Protein AF-A9E9U0-F1 (afdb_monomer_lite)

Secondary structure (DSSP, 8-state):
-HHHHHHHHHHHHHHHHHS-SS-HHHHHHHHHHHHHHHHHHHHHHHHHHHHHTTSS-HHHHHHHHHHHHHHHHHHHHHHHHHHHHHHHHT-BTTBSSHHHHHHHHHHHHHHHHHHHHHHHHHHHS--SSHHHHHHHHHHHHHHHHHHHHHHHHHHHHHHHHTTS----HHHHHHHHHHHHHHHHHHHHHHHHHHHHHHHHHHHHHHHHHHHHHHH--TTS---HHHHHHHHHHHHHHHHHHHHHHT-

Sequence (247 aa):
MIVVVVSISITATIIHNSIQKDSIELKNHKKTFPILLDDRDTKLENSVIDLKNNKINILEYISIRKSILNEYSNKHKNYVSRKREIMENQSYLGYSSYKNFLLGIGIRFFTLIVSLFYFSSKIKQYYESKNQKIFYLIISSSFVLTSGYWFTWSLIYKVNSIGEYDFEQWHQNVLLIVSPILILASSYFLFKHYQTIEERLKKVISTLFDQILYVIPENGFVKDEKENDYTKLNTKVIIEVGKEINK

Organism: NCBI:txid391587

Structure (mmCIF, N/CA/C/O backbone):
data_AF-A9E9U0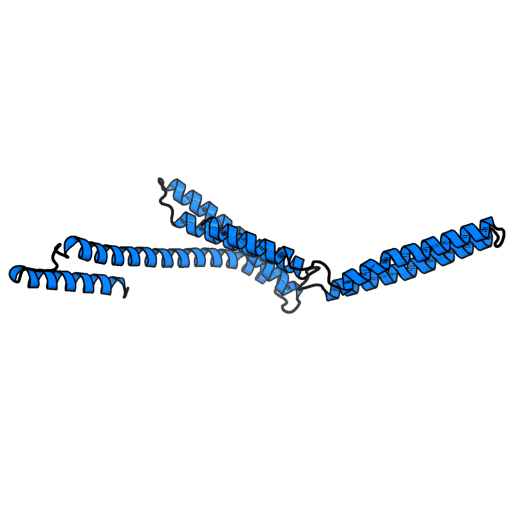-F1
#
_entry.id   AF-A9E9U0-F1
#
loop_
_atom_site.group_PDB
_atom_site.id
_atom_site.type_symbol
_atom_site.label_atom_id
_atom_site.label_alt_id
_atom_site.label_comp_id
_atom_site.label_asym_id
_atom_site.label_entity_id
_atom_site.label_seq_id
_atom_site.pdbx_PDB_ins_code
_atom_site.Cartn_x
_atom_site.Cartn_y
_atom_site.Cartn_z
_atom_site.occupancy
_atom_site.B_iso_or_equiv
_atom_site.auth_seq_id
_atom_site.auth_comp_id
_atom_site.auth_asym_id
_atom_site.auth_atom_id
_atom_site.pdbx_PDB_model_num
ATOM 1 N N . MET A 1 1 ? -17.488 -12.607 13.845 1.00 61.53 1 MET A N 1
ATOM 2 C CA . MET A 1 1 ? -16.149 -11.984 13.984 1.00 61.53 1 MET A CA 1
ATOM 3 C C . MET A 1 1 ? -15.243 -12.321 12.804 1.00 61.53 1 MET A C 1
ATOM 5 O O . MET A 1 1 ? -14.937 -11.417 12.042 1.00 61.53 1 MET A O 1
ATOM 9 N N . ILE A 1 2 ? -14.897 -13.597 12.588 1.00 67.62 2 ILE A N 1
ATOM 10 C CA . ILE A 1 2 ? -14.099 -14.048 11.427 1.00 67.62 2 ILE A CA 1
ATOM 11 C C . ILE A 1 2 ? -14.732 -13.595 10.102 1.00 67.62 2 ILE A C 1
ATOM 13 O O . ILE A 1 2 ? -14.037 -13.064 9.247 1.00 67.62 2 ILE A O 1
ATOM 17 N N . VAL A 1 3 ? -16.061 -13.686 9.987 1.00 73.12 3 VAL A N 1
ATOM 18 C CA . VAL A 1 3 ? -16.814 -13.270 8.790 1.00 73.12 3 VAL A CA 1
ATOM 19 C C . VAL A 1 3 ? -16.561 -11.807 8.400 1.00 73.12 3 VAL A C 1
ATOM 21 O O . VAL A 1 3 ? -16.332 -11.538 7.233 1.00 73.12 3 VAL A O 1
ATOM 24 N N . VAL A 1 4 ? -16.531 -10.864 9.351 1.00 74.81 4 VAL A N 1
ATOM 25 C CA . VAL A 1 4 ? -16.331 -9.431 9.043 1.00 74.81 4 VAL A CA 1
ATOM 26 C C . VAL A 1 4 ? -14.915 -9.171 8.535 1.00 74.81 4 VAL A C 1
ATOM 28 O O . VAL A 1 4 ? -14.740 -8.489 7.529 1.00 74.81 4 VAL A O 1
ATOM 31 N N . VAL A 1 5 ? -13.906 -9.750 9.194 1.00 73.62 5 VAL A N 1
ATOM 32 C CA . VAL A 1 5 ? -12.503 -9.616 8.771 1.00 73.62 5 VAL A CA 1
ATOM 33 C C . VAL A 1 5 ? -12.306 -10.230 7.387 1.00 73.62 5 VAL A C 1
ATOM 35 O O . VAL A 1 5 ? -11.724 -9.589 6.518 1.00 73.62 5 VAL A O 1
ATOM 38 N N . VAL A 1 6 ? -12.864 -11.422 7.154 1.00 75.50 6 VAL A N 1
ATOM 39 C CA . VAL A 1 6 ? -12.823 -12.103 5.854 1.00 75.50 6 VAL A CA 1
ATOM 40 C C . VAL A 1 6 ? -13.515 -11.269 4.772 1.00 75.50 6 VAL A C 1
ATOM 42 O O . VAL A 1 6 ? -12.937 -11.080 3.706 1.00 75.50 6 VAL A O 1
ATOM 45 N N . SER A 1 7 ? -14.690 -10.692 5.042 1.00 78.06 7 SER A N 1
ATOM 46 C CA . SER A 1 7 ? -15.390 -9.821 4.088 1.00 78.06 7 SER A CA 1
ATOM 47 C C . SER A 1 7 ? -14.587 -8.565 3.740 1.00 78.06 7 SER A C 1
ATOM 49 O O . SER A 1 7 ? -14.504 -8.200 2.565 1.00 78.06 7 SER A O 1
ATOM 51 N N . ILE A 1 8 ? -13.953 -7.920 4.726 1.00 79.62 8 ILE A N 1
ATOM 52 C CA . ILE A 1 8 ? -13.080 -6.758 4.492 1.00 79.62 8 ILE A CA 1
ATOM 53 C C . ILE A 1 8 ? -11.867 -7.169 3.650 1.00 79.62 8 ILE A C 1
ATOM 55 O O . ILE A 1 8 ? -11.536 -6.477 2.688 1.00 79.62 8 ILE A O 1
ATOM 59 N N . SER A 1 9 ? -11.234 -8.306 3.961 1.00 76.44 9 SER A N 1
ATOM 60 C CA . SER A 1 9 ? -10.105 -8.827 3.186 1.00 76.44 9 SER A CA 1
ATOM 61 C C . SER A 1 9 ? -10.492 -9.116 1.737 1.00 76.44 9 SER A C 1
ATOM 63 O O . SER A 1 9 ? -9.814 -8.637 0.834 1.00 76.44 9 SER A O 1
ATOM 65 N N . ILE A 1 10 ? -11.606 -9.818 1.504 1.00 82.31 10 ILE A N 1
ATOM 66 C CA . ILE A 1 10 ? -12.109 -10.119 0.155 1.00 82.31 10 ILE A CA 1
ATOM 67 C C . ILE A 1 10 ? -12.376 -8.823 -0.615 1.00 82.31 10 ILE A C 1
ATOM 69 O O . ILE A 1 10 ? -11.921 -8.673 -1.749 1.00 82.31 10 ILE A O 1
ATOM 73 N N . THR A 1 11 ? -13.054 -7.860 0.012 1.00 81.81 11 THR A N 1
ATOM 74 C CA . THR A 1 11 ? -13.371 -6.567 -0.613 1.00 81.81 11 THR A CA 1
ATOM 75 C C . THR A 1 11 ? -12.097 -5.810 -0.991 1.00 81.81 11 THR A C 1
ATOM 77 O O . THR A 1 11 ? -11.967 -5.338 -2.121 1.00 81.81 11 THR A O 1
ATOM 80 N N . ALA A 1 12 ? -11.112 -5.754 -0.089 1.00 80.00 12 ALA A N 1
ATOM 81 C CA . ALA A 1 12 ? -9.823 -5.123 -0.354 1.00 80.00 12 ALA A CA 1
ATOM 82 C C . ALA A 1 12 ? -9.060 -5.816 -1.498 1.00 80.00 12 ALA A C 1
ATOM 84 O O . ALA A 1 12 ? -8.482 -5.138 -2.349 1.00 80.00 12 ALA A O 1
ATOM 85 N N . THR A 1 13 ? -9.091 -7.151 -1.567 1.00 80.69 13 THR A N 1
ATOM 86 C CA . THR A 1 13 ? -8.476 -7.922 -2.657 1.00 80.69 13 THR A CA 1
ATOM 87 C C . THR A 1 13 ? -9.153 -7.650 -4.001 1.00 80.69 13 THR A C 1
ATOM 89 O O . THR A 1 13 ? -8.462 -7.425 -4.996 1.00 80.69 13 THR A O 1
ATOM 92 N N . ILE A 1 14 ? -10.489 -7.612 -4.043 1.00 83.00 14 ILE A N 1
ATOM 93 C CA . ILE A 1 14 ? -11.253 -7.309 -5.263 1.00 83.00 14 ILE A CA 1
ATOM 94 C C . ILE A 1 14 ? -10.927 -5.898 -5.761 1.00 83.00 14 ILE A C 1
ATOM 96 O O . ILE A 1 14 ? -10.611 -5.721 -6.941 1.00 83.00 14 ILE A O 1
ATOM 100 N N . ILE A 1 15 ? -10.937 -4.902 -4.871 1.00 81.44 15 ILE A N 1
ATOM 101 C CA . ILE A 1 15 ? -10.574 -3.521 -5.211 1.00 81.44 15 ILE A CA 1
ATOM 102 C C . ILE A 1 15 ? -9.134 -3.465 -5.738 1.00 81.44 15 ILE A C 1
ATOM 104 O O . ILE A 1 15 ? -8.891 -2.906 -6.806 1.00 81.44 15 ILE A O 1
ATOM 108 N N . HIS A 1 16 ? -8.177 -4.098 -5.054 1.00 79.19 16 HIS A N 1
ATOM 109 C CA . HIS A 1 16 ? -6.778 -4.104 -5.484 1.00 79.19 16 HIS A CA 1
ATOM 110 C C . HIS A 1 16 ? -6.583 -4.716 -6.882 1.00 79.19 16 HIS A C 1
ATOM 112 O O . HIS A 1 16 ? -5.794 -4.207 -7.687 1.00 79.19 16 HIS A O 1
ATOM 118 N N . ASN A 1 17 ? -7.302 -5.797 -7.186 1.00 81.44 17 ASN A N 1
ATOM 119 C CA . ASN A 1 17 ? -7.231 -6.463 -8.485 1.00 81.44 17 ASN A CA 1
ATOM 120 C C . ASN A 1 17 ? -7.923 -5.666 -9.595 1.00 81.44 17 ASN A C 1
ATOM 122 O O . ASN A 1 17 ? -7.455 -5.687 -10.731 1.00 81.44 17 ASN A O 1
ATOM 126 N N . SER A 1 18 ? -8.973 -4.918 -9.257 1.00 82.25 18 SER A N 1
ATOM 127 C CA . SER A 1 18 ? -9.720 -4.087 -10.209 1.00 82.25 18 SER A CA 1
ATOM 128 C C . SER A 1 18 ? -8.932 -2.850 -10.653 1.00 82.25 18 SER A C 1
ATOM 130 O O . SER A 1 18 ? -9.121 -2.345 -11.759 1.00 82.25 18 SER A O 1
ATOM 132 N N . ILE A 1 19 ? -8.008 -2.366 -9.818 1.00 82.19 19 ILE A N 1
ATOM 133 C CA . ILE A 1 19 ? -7.183 -1.200 -10.135 1.00 82.19 19 ILE A CA 1
ATOM 134 C C . ILE A 1 19 ? -6.040 -1.603 -11.068 1.00 82.19 19 ILE A C 1
ATOM 136 O O . ILE A 1 19 ? -5.222 -2.486 -10.771 1.00 82.19 19 ILE A O 1
ATOM 140 N N . GLN A 1 20 ? -5.958 -0.916 -12.207 1.00 77.38 20 GLN A N 1
ATOM 141 C CA . GLN A 1 20 ? -4.893 -1.125 -13.180 1.00 77.38 20 GLN A CA 1
ATOM 142 C C . GLN A 1 20 ? -3.544 -0.647 -12.630 1.00 77.38 20 GLN A C 1
ATOM 144 O O . GLN A 1 20 ? -3.442 0.401 -11.998 1.00 77.38 20 GLN A O 1
ATOM 149 N N . LYS A 1 21 ? -2.495 -1.442 -12.871 1.00 72.06 21 LYS A N 1
ATOM 150 C CA . LYS A 1 21 ? -1.123 -1.129 -12.438 1.00 72.06 21 LYS A CA 1
ATOM 151 C C . LYS A 1 21 ? -0.473 -0.047 -13.303 1.00 72.06 21 LYS A C 1
ATOM 153 O O . LYS A 1 21 ? 0.162 0.853 -12.772 1.00 72.06 21 LYS A O 1
ATOM 158 N N . ASP A 1 22 ? -0.632 -0.174 -14.617 1.00 80.62 22 ASP A N 1
ATOM 159 C CA . ASP A 1 22 ? -0.091 0.751 -15.608 1.00 80.62 22 ASP A CA 1
ATOM 160 C C . ASP A 1 22 ? -1.242 1.553 -16.218 1.00 80.62 22 ASP A C 1
ATOM 162 O O . ASP A 1 22 ? -2.291 0.975 -16.529 1.00 80.62 22 ASP A O 1
ATOM 166 N N . SER A 1 23 ? -1.026 2.846 -16.457 1.00 82.81 23 SER A N 1
ATOM 167 C CA . SER A 1 23 ? -1.962 3.642 -17.248 1.00 82.81 23 SER A CA 1
ATOM 168 C C . SER A 1 23 ? -2.009 3.166 -18.707 1.00 82.81 23 SER A C 1
ATOM 170 O O . SER A 1 23 ? -1.128 2.446 -19.192 1.00 82.81 23 SER A O 1
ATOM 172 N N . ILE A 1 24 ? -3.024 3.626 -19.436 1.00 85.56 24 ILE A N 1
ATOM 173 C CA . ILE A 1 24 ? -3.140 3.403 -20.881 1.00 85.56 24 ILE A CA 1
ATOM 174 C C . ILE A 1 24 ? -1.919 3.982 -21.615 1.00 85.56 24 ILE A C 1
ATOM 176 O O . ILE A 1 24 ? -1.361 3.318 -22.487 1.00 85.56 24 ILE A O 1
ATOM 180 N N . GLU A 1 25 ? -1.452 5.169 -21.217 1.00 87.75 25 GLU A N 1
ATOM 181 C CA . GLU A 1 25 ? -0.284 5.824 -21.815 1.00 87.75 25 GLU A CA 1
ATOM 182 C C . GLU A 1 25 ? 0.994 4.998 -21.616 1.00 87.75 25 GLU A C 1
ATOM 184 O O . GLU A 1 25 ? 1.717 4.732 -22.575 1.00 87.75 25 GLU A O 1
ATOM 189 N N . LEU A 1 26 ? 1.244 4.497 -20.400 1.00 88.38 26 LEU A N 1
ATOM 190 C CA . LEU A 1 26 ? 2.427 3.682 -20.115 1.00 88.38 26 LEU A CA 1
ATOM 191 C C . LEU A 1 26 ? 2.374 2.330 -20.839 1.00 88.38 26 LEU A C 1
ATOM 193 O O . LEU A 1 26 ? 3.400 1.848 -21.323 1.00 88.38 26 LEU A O 1
ATOM 197 N N . LYS A 1 27 ? 1.188 1.718 -20.944 1.00 89.88 27 LYS A N 1
ATOM 198 C CA . LYS A 1 27 ? 0.986 0.489 -21.728 1.00 89.88 27 LYS A CA 1
ATOM 199 C C . LYS A 1 27 ? 1.283 0.716 -23.205 1.00 89.88 27 LYS A C 1
ATOM 201 O O . LYS A 1 27 ? 1.982 -0.095 -23.807 1.00 89.88 27 LYS A O 1
ATOM 206 N N . ASN A 1 28 ? 0.784 1.808 -23.777 1.00 92.69 28 ASN A N 1
ATOM 207 C CA . ASN A 1 28 ? 1.034 2.152 -25.173 1.00 92.69 28 ASN A CA 1
ATOM 208 C C . ASN A 1 28 ? 2.515 2.464 -25.411 1.00 92.69 28 ASN A C 1
ATOM 210 O O . ASN A 1 28 ? 3.093 1.935 -26.356 1.00 92.69 28 ASN A O 1
ATOM 214 N N . HIS A 1 29 ? 3.165 3.205 -24.508 1.00 93.31 29 HIS A N 1
ATOM 215 C CA . HIS A 1 29 ? 4.604 3.470 -24.587 1.00 93.31 29 HIS A CA 1
ATOM 216 C C . HIS A 1 29 ? 5.422 2.176 -24.560 1.00 93.31 29 HIS A C 1
ATOM 218 O O . HIS A 1 29 ? 6.284 1.978 -25.410 1.00 93.31 29 HIS A O 1
ATOM 224 N N . LYS A 1 30 ? 5.109 1.230 -23.662 1.00 93.00 30 LYS A N 1
ATOM 225 C CA . LYS A 1 30 ? 5.795 -0.076 -23.596 1.00 93.00 30 LYS A CA 1
ATOM 226 C C . LYS A 1 30 ? 5.701 -0.878 -24.900 1.00 93.00 30 LYS A C 1
ATOM 228 O O . LYS A 1 30 ? 6.639 -1.606 -25.213 1.00 93.00 30 LYS A O 1
ATOM 233 N N . LYS A 1 31 ? 4.619 -0.729 -25.675 1.00 94.94 31 LYS A N 1
ATOM 234 C CA . LYS A 1 31 ? 4.466 -1.375 -26.993 1.00 94.94 31 LYS A CA 1
ATOM 235 C C . LYS A 1 31 ? 5.397 -0.802 -28.065 1.00 94.94 31 LYS A C 1
ATOM 237 O O . LYS A 1 31 ? 5.616 -1.465 -29.069 1.00 94.94 31 LYS A O 1
ATOM 242 N N . THR A 1 32 ? 5.962 0.389 -27.864 1.00 94.38 32 THR A N 1
ATOM 243 C CA . THR A 1 32 ? 6.903 0.997 -28.824 1.00 94.38 32 THR A CA 1
ATOM 244 C C . THR A 1 32 ? 8.317 0.419 -28.726 1.00 94.38 32 THR A C 1
ATOM 246 O O . THR A 1 32 ? 9.086 0.516 -29.677 1.00 94.38 32 THR A O 1
ATOM 249 N N . PHE A 1 33 ? 8.667 -0.222 -27.605 1.00 94.50 33 PHE A N 1
ATOM 250 C CA . PHE A 1 33 ? 10.005 -0.778 -27.399 1.00 94.50 33 PHE A CA 1
ATOM 251 C C . PHE A 1 33 ? 10.339 -1.963 -28.320 1.00 94.50 33 PHE A C 1
ATOM 253 O O . PHE A 1 33 ? 11.418 -1.930 -28.907 1.00 94.50 33 PHE A O 1
ATOM 260 N N . PRO A 1 34 ? 9.452 -2.962 -28.516 1.00 95.88 34 PRO A N 1
ATOM 261 C CA . PRO A 1 34 ? 9.672 -4.005 -29.518 1.00 95.88 34 PRO A CA 1
ATOM 262 C C . PRO A 1 34 ? 9.890 -3.437 -30.923 1.00 95.88 34 PRO A C 1
ATOM 264 O O . PRO A 1 34 ? 10.867 -3.785 -31.563 1.00 95.88 34 PRO A O 1
ATOM 267 N N . ILE A 1 35 ? 9.076 -2.462 -31.344 1.00 95.38 35 ILE A N 1
ATOM 268 C CA . ILE A 1 35 ? 9.192 -1.814 -32.664 1.00 95.38 35 ILE A CA 1
ATOM 269 C C . ILE A 1 35 ? 10.574 -1.162 -32.846 1.00 95.38 35 ILE A C 1
ATOM 271 O O . ILE A 1 35 ? 11.164 -1.206 -33.921 1.00 95.38 35 ILE A O 1
ATOM 275 N N . LEU A 1 36 ? 11.111 -0.562 -31.782 1.00 94.00 36 LEU A N 1
ATOM 276 C CA . LEU A 1 36 ? 12.438 0.051 -31.776 1.00 94.00 36 LEU A CA 1
ATOM 277 C C . LEU A 1 36 ? 13.577 -0.985 -31.850 1.00 94.00 36 LEU A C 1
ATOM 279 O O . LEU A 1 36 ? 14.627 -0.688 -32.423 1.00 94.00 36 LEU A O 1
ATOM 283 N N . LEU A 1 37 ? 13.386 -2.179 -31.281 1.00 95.00 37 LEU A N 1
ATOM 284 C CA . LEU A 1 37 ? 14.317 -3.299 -31.448 1.00 95.00 37 LEU A CA 1
ATOM 285 C C . LEU A 1 37 ? 14.244 -3.860 -32.871 1.00 95.00 37 LEU A C 1
ATOM 287 O O . LEU A 1 37 ? 15.286 -4.006 -33.502 1.00 95.00 37 LEU A O 1
ATOM 291 N N . ASP A 1 38 ? 13.035 -4.061 -33.392 1.00 96.50 38 ASP A N 1
ATOM 292 C CA . ASP A 1 38 ? 12.807 -4.596 -34.735 1.00 96.50 38 ASP A CA 1
ATOM 293 C C . ASP A 1 38 ? 13.381 -3.668 -35.821 1.00 96.50 38 ASP A C 1
ATOM 295 O O . ASP A 1 38 ? 14.032 -4.149 -36.746 1.00 96.50 38 ASP A O 1
ATOM 299 N N . ASP A 1 39 ? 13.237 -2.337 -35.697 1.00 95.50 39 ASP A N 1
ATOM 300 C CA . ASP A 1 39 ? 13.868 -1.355 -36.608 1.00 95.50 39 ASP A CA 1
ATOM 301 C C . ASP A 1 39 ? 15.396 -1.507 -36.625 1.00 95.50 39 ASP A C 1
ATOM 303 O O . ASP A 1 39 ? 16.020 -1.528 -37.688 1.00 95.50 39 ASP A O 1
ATOM 307 N N . ARG A 1 40 ? 16.015 -1.640 -35.443 1.00 96.19 40 ARG A N 1
ATOM 308 C CA . ARG A 1 40 ? 17.466 -1.833 -35.320 1.00 96.19 40 ARG A CA 1
ATOM 309 C C . ARG A 1 40 ? 17.889 -3.145 -35.970 1.00 96.19 40 ARG A C 1
ATOM 311 O O . ARG A 1 40 ? 18.839 -3.147 -36.750 1.00 96.19 40 ARG A O 1
ATOM 318 N N . ASP A 1 41 ? 17.219 -4.237 -35.624 1.00 96.62 41 ASP A N 1
ATOM 319 C CA . ASP A 1 41 ? 17.604 -5.578 -36.054 1.00 96.62 41 ASP A CA 1
ATOM 320 C C . ASP A 1 41 ? 17.408 -5.737 -37.562 1.00 96.62 41 ASP A C 1
ATOM 322 O O . ASP A 1 41 ? 18.338 -6.155 -38.245 1.00 96.62 41 ASP A O 1
ATOM 326 N N . THR A 1 42 ? 16.304 -5.225 -38.113 1.00 97.25 42 THR A N 1
ATOM 327 C CA . THR A 1 42 ? 16.060 -5.187 -39.564 1.00 97.25 42 THR A CA 1
ATOM 328 C C . THR A 1 42 ? 17.140 -4.390 -40.304 1.00 97.25 42 THR A C 1
ATOM 330 O O . THR A 1 42 ? 17.661 -4.832 -41.328 1.00 97.25 42 THR A O 1
ATOM 333 N N . LYS A 1 43 ? 17.533 -3.211 -39.797 1.00 96.00 43 LYS A N 1
ATOM 334 C CA . LYS A 1 43 ? 18.611 -2.406 -40.404 1.00 96.00 43 LYS A CA 1
ATOM 335 C C . LYS A 1 43 ? 19.963 -3.120 -40.356 1.00 96.00 43 LYS A C 1
ATOM 337 O O . LYS A 1 43 ? 20.728 -3.046 -41.319 1.00 96.00 43 LYS A O 1
ATOM 342 N N . LEU A 1 44 ? 20.265 -3.802 -39.251 1.00 95.62 44 LEU A N 1
ATOM 343 C CA . LEU A 1 44 ? 21.492 -4.583 -39.112 1.00 95.62 44 LEU A CA 1
ATOM 344 C C . LEU A 1 44 ? 21.493 -5.784 -40.063 1.00 95.62 44 LEU A C 1
ATOM 346 O O . LEU A 1 44 ? 22.481 -5.979 -40.769 1.00 95.62 44 LEU A O 1
ATOM 350 N N . GLU A 1 45 ? 20.399 -6.536 -40.145 1.00 96.56 45 GLU A N 1
ATOM 351 C CA . GLU A 1 45 ? 20.251 -7.655 -41.081 1.00 96.56 45 GLU A CA 1
ATOM 352 C C . GLU A 1 45 ? 20.415 -7.203 -42.534 1.00 96.56 45 GLU A C 1
ATOM 354 O O . GLU A 1 45 ? 21.215 -7.786 -43.265 1.00 96.56 45 GLU A O 1
ATOM 359 N N . ASN A 1 46 ? 19.763 -6.106 -42.931 1.00 95.75 46 ASN A N 1
ATOM 360 C CA . ASN A 1 46 ? 19.921 -5.531 -44.268 1.00 95.75 46 ASN A CA 1
ATOM 361 C C . ASN A 1 46 ? 21.382 -5.163 -44.565 1.00 95.75 46 ASN A C 1
ATOM 363 O O . ASN A 1 46 ? 21.886 -5.485 -45.638 1.00 95.75 46 ASN A O 1
ATOM 367 N N . SER A 1 47 ? 22.101 -4.579 -43.598 1.00 93.75 47 SER A N 1
ATOM 368 C CA . SER A 1 47 ? 23.526 -4.256 -43.773 1.00 93.75 47 SER A CA 1
ATOM 369 C C . SER A 1 47 ? 24.408 -5.500 -43.953 1.00 93.75 47 SER A C 1
ATOM 371 O O . SER A 1 47 ? 25.377 -5.469 -44.711 1.00 93.75 47 SER A O 1
ATOM 373 N N . VAL A 1 48 ? 24.061 -6.620 -43.309 1.00 94.81 48 VAL A N 1
ATOM 374 C CA . VAL A 1 48 ? 24.750 -7.908 -43.491 1.00 94.81 48 VAL A CA 1
ATOM 375 C C . VAL A 1 48 ? 24.422 -8.511 -44.859 1.00 94.81 48 VAL A C 1
ATOM 377 O O . VAL A 1 48 ? 25.314 -9.034 -45.527 1.00 94.81 48 VAL A O 1
ATOM 380 N N . ILE A 1 49 ? 23.165 -8.418 -45.302 1.00 95.69 49 ILE A N 1
ATOM 381 C CA . ILE A 1 49 ? 22.729 -8.874 -46.630 1.00 95.69 49 ILE A CA 1
ATOM 382 C C . ILE A 1 49 ? 23.445 -8.085 -47.731 1.00 95.69 49 ILE A C 1
ATOM 384 O O . ILE A 1 49 ? 23.929 -8.680 -48.694 1.00 95.69 49 ILE A O 1
ATOM 388 N N . ASP A 1 50 ? 23.558 -6.767 -47.591 1.00 94.25 50 ASP A N 1
ATOM 389 C CA . ASP A 1 50 ? 24.240 -5.920 -48.569 1.00 94.25 50 ASP A CA 1
ATOM 390 C C . ASP A 1 50 ? 25.748 -6.204 -48.629 1.00 94.25 50 ASP A C 1
ATOM 392 O O . ASP A 1 50 ? 26.311 -6.240 -49.726 1.00 94.25 50 ASP A O 1
ATOM 396 N N . LEU A 1 51 ? 26.387 -6.502 -47.488 1.00 93.94 51 LEU A N 1
ATOM 397 C CA . LEU A 1 51 ? 27.778 -6.969 -47.450 1.00 93.94 51 LEU A CA 1
ATOM 398 C C . LEU A 1 51 ? 27.929 -8.326 -48.152 1.00 93.94 51 LEU A C 1
ATOM 400 O O . LEU A 1 51 ? 28.823 -8.500 -48.975 1.00 93.94 51 LEU A O 1
ATOM 404 N N . LYS A 1 52 ? 27.036 -9.283 -47.868 1.00 94.56 52 LYS A N 1
ATOM 405 C CA . LYS A 1 52 ? 27.048 -10.622 -48.4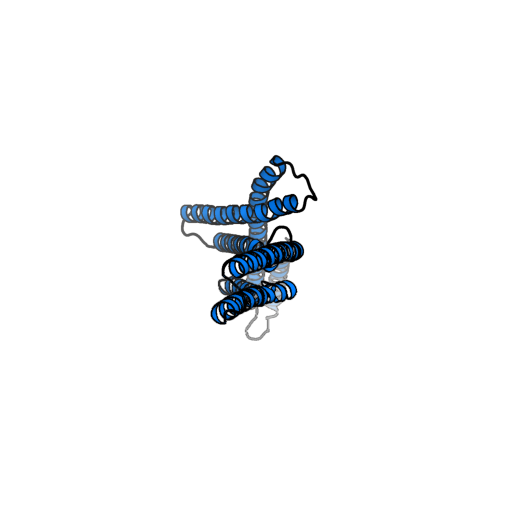84 1.00 94.56 52 LYS A CA 1
ATOM 406 C C . LYS A 1 52 ? 26.868 -10.561 -50.003 1.00 94.56 52 LYS A C 1
ATOM 408 O O . LYS A 1 52 ? 27.466 -11.354 -50.724 1.00 94.56 52 LYS A O 1
ATOM 413 N N . ASN A 1 53 ? 26.056 -9.622 -50.480 1.00 95.62 53 ASN A N 1
ATOM 414 C CA . ASN A 1 53 ? 25.797 -9.400 -51.901 1.00 95.62 53 ASN A CA 1
ATOM 415 C C . ASN A 1 53 ? 26.852 -8.502 -52.576 1.00 95.62 53 ASN A C 1
ATOM 417 O O . ASN A 1 53 ? 26.632 -8.075 -53.707 1.00 95.62 53 ASN A O 1
ATOM 421 N N . ASN A 1 54 ? 27.970 -8.199 -51.901 1.00 91.88 54 ASN A N 1
ATOM 422 C CA . ASN A 1 54 ? 29.046 -7.322 -52.379 1.00 91.88 54 ASN A CA 1
ATOM 423 C C . ASN A 1 54 ? 28.575 -5.920 -52.817 1.00 91.88 54 ASN A C 1
ATOM 425 O O . ASN A 1 54 ? 29.238 -5.274 -53.626 1.00 91.88 54 ASN A O 1
ATOM 429 N N . LYS A 1 55 ? 27.437 -5.434 -52.301 1.00 93.69 55 LYS A N 1
ATOM 430 C CA . LYS A 1 55 ? 26.957 -4.070 -52.583 1.00 93.69 55 LYS A CA 1
ATOM 431 C C . LYS A 1 55 ? 27.725 -3.009 -51.798 1.00 93.69 55 LYS A C 1
ATOM 433 O O . LYS A 1 55 ? 27.776 -1.863 -52.227 1.00 93.69 55 LYS A O 1
ATOM 438 N N . ILE A 1 56 ? 28.276 -3.395 -50.649 1.00 92.75 56 ILE A N 1
ATOM 439 C CA . ILE A 1 56 ? 29.102 -2.557 -49.776 1.00 92.75 56 ILE A CA 1
ATOM 440 C C . ILE A 1 56 ? 30.382 -3.307 -49.410 1.00 92.75 56 ILE A C 1
ATOM 442 O O . ILE A 1 56 ? 30.399 -4.540 -49.374 1.00 92.75 56 ILE A O 1
ATOM 446 N N . ASN A 1 57 ? 31.449 -2.572 -49.107 1.00 94.38 57 ASN A N 1
ATOM 447 C CA . ASN A 1 57 ? 32.694 -3.162 -48.609 1.00 94.38 57 ASN A CA 1
ATOM 448 C C . ASN A 1 57 ? 32.712 -3.278 -47.067 1.00 94.38 57 ASN A C 1
ATOM 450 O O . ASN A 1 57 ? 31.834 -2.783 -46.359 1.00 94.38 57 ASN A O 1
ATOM 454 N N . ILE A 1 58 ? 33.737 -3.942 -46.521 1.00 93.06 58 ILE A N 1
ATOM 455 C CA . ILE A 1 58 ? 33.855 -4.197 -45.073 1.00 93.06 58 ILE A CA 1
ATOM 456 C C . ILE A 1 58 ? 33.978 -2.893 -44.263 1.00 93.06 58 ILE A C 1
ATOM 458 O O . ILE A 1 58 ? 33.410 -2.790 -43.175 1.00 93.06 58 ILE A O 1
ATOM 462 N N . LEU A 1 59 ? 34.703 -1.891 -44.772 1.00 94.62 59 LEU A N 1
ATOM 463 C CA . LEU A 1 59 ? 34.891 -0.613 -44.075 1.00 94.62 59 LEU A CA 1
ATOM 464 C C . LEU A 1 59 ? 33.580 0.185 -44.019 1.00 94.62 59 LEU A C 1
ATOM 466 O O . LEU A 1 59 ? 33.216 0.713 -42.965 1.00 94.62 59 LEU A O 1
ATOM 470 N N . GLU A 1 60 ? 32.834 0.200 -45.122 1.00 93.00 60 GLU A N 1
ATOM 471 C CA . GLU A 1 60 ? 31.493 0.775 -45.213 1.00 93.00 60 GLU A CA 1
ATOM 472 C C . GLU A 1 60 ? 30.531 0.076 -44.255 1.00 93.00 60 GLU A C 1
ATOM 474 O O . GLU A 1 60 ? 29.871 0.753 -43.468 1.00 93.00 60 GLU A O 1
ATOM 479 N N . TYR A 1 61 ? 30.518 -1.260 -44.222 1.00 93.81 61 TYR A N 1
ATOM 480 C CA . TYR A 1 61 ? 29.708 -2.030 -43.277 1.00 93.81 61 TYR A CA 1
ATOM 481 C C . TYR A 1 61 ? 29.982 -1.639 -41.816 1.00 93.81 61 TYR A C 1
ATOM 483 O O . TYR A 1 61 ? 29.046 -1.390 -41.053 1.00 93.81 61 TYR A O 1
ATOM 491 N N . ILE A 1 62 ? 31.255 -1.522 -41.417 1.00 94.19 62 ILE A N 1
ATOM 492 C CA . ILE A 1 62 ? 31.624 -1.103 -40.054 1.00 94.19 62 ILE A CA 1
ATOM 493 C C . ILE A 1 62 ? 31.078 0.299 -39.751 1.00 94.19 62 ILE A C 1
ATOM 495 O O . ILE A 1 62 ? 30.542 0.532 -38.661 1.00 94.19 62 ILE A O 1
ATOM 499 N N . SER A 1 63 ? 31.183 1.227 -40.708 1.00 95.75 63 SER A N 1
ATOM 500 C CA . SER A 1 63 ? 30.683 2.596 -40.552 1.00 95.75 63 SER A CA 1
ATOM 501 C C . SER A 1 63 ? 29.152 2.651 -40.421 1.00 95.75 63 SER A C 1
ATOM 503 O O . SER A 1 63 ? 28.639 3.286 -39.495 1.00 95.75 63 SER A O 1
ATOM 505 N N . ILE A 1 64 ? 28.428 1.905 -41.263 1.00 94.81 64 ILE A N 1
ATOM 506 C CA . ILE A 1 64 ? 26.963 1.798 -41.262 1.00 94.81 64 ILE A CA 1
ATOM 507 C C . ILE A 1 64 ? 26.490 1.184 -39.948 1.00 94.81 64 ILE A C 1
ATOM 509 O O . ILE A 1 64 ? 25.640 1.756 -39.264 1.00 94.81 64 ILE A O 1
ATOM 513 N N . ARG A 1 65 ? 27.098 0.070 -39.527 1.00 94.88 65 ARG A N 1
ATOM 514 C CA . ARG A 1 65 ? 26.781 -0.587 -38.256 1.00 94.88 65 ARG A CA 1
ATOM 515 C C . ARG A 1 65 ? 26.965 0.360 -37.072 1.00 94.88 65 ARG A C 1
ATOM 517 O O . ARG A 1 65 ? 26.110 0.414 -36.189 1.00 94.88 65 ARG A O 1
ATOM 524 N N . LYS A 1 66 ? 28.062 1.125 -37.040 1.00 96.50 66 LYS A N 1
ATOM 525 C CA . LYS A 1 66 ? 28.311 2.116 -35.982 1.00 96.50 66 LYS A CA 1
ATOM 526 C C . 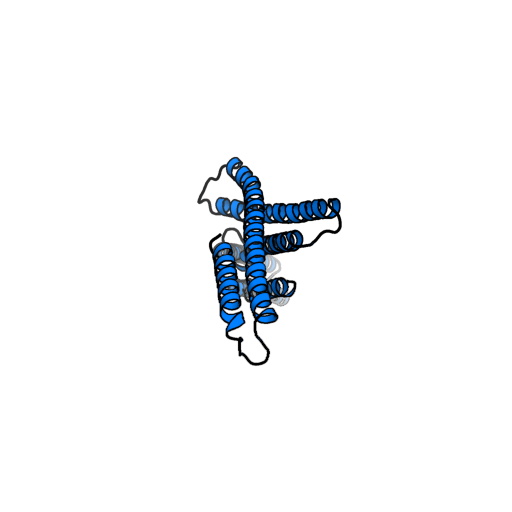LYS A 1 66 ? 27.251 3.223 -35.984 1.00 96.50 66 LYS A C 1
ATOM 528 O O . LYS A 1 66 ? 26.792 3.613 -34.912 1.00 96.50 66 LYS A O 1
ATOM 533 N N . SER A 1 67 ? 26.838 3.688 -37.163 1.00 96.69 67 SER A N 1
ATOM 534 C CA . SER A 1 67 ? 25.762 4.673 -37.315 1.00 96.69 67 SER A CA 1
ATOM 535 C C . SER A 1 67 ? 24.425 4.152 -36.771 1.00 96.69 67 SER A C 1
ATOM 537 O O . SER A 1 67 ? 23.827 4.802 -35.914 1.00 96.69 67 SER A O 1
ATOM 539 N N . ILE A 1 68 ? 24.015 2.936 -37.158 1.00 95.94 68 ILE A N 1
ATOM 540 C CA . ILE A 1 68 ? 22.777 2.288 -36.684 1.00 95.94 68 ILE A CA 1
ATOM 541 C C . ILE A 1 68 ? 22.777 2.148 -35.155 1.00 95.94 68 ILE A C 1
ATOM 543 O O . ILE A 1 68 ? 21.790 2.468 -34.493 1.00 95.94 68 ILE A O 1
ATOM 547 N N . LEU A 1 69 ? 23.894 1.706 -34.565 1.00 95.88 69 LEU A N 1
ATOM 548 C CA . LEU A 1 69 ? 24.006 1.557 -33.111 1.00 95.88 69 LEU A CA 1
ATOM 549 C C . LEU A 1 69 ? 23.948 2.903 -32.373 1.00 95.88 69 LEU A C 1
ATOM 551 O O . LEU A 1 69 ? 23.343 2.986 -31.302 1.00 95.88 69 LEU A O 1
ATOM 555 N N . ASN A 1 70 ? 24.534 3.959 -32.940 1.00 96.75 70 ASN A N 1
ATOM 556 C CA . ASN A 1 70 ? 24.444 5.308 -32.384 1.00 96.75 70 ASN A CA 1
ATOM 557 C C . ASN A 1 70 ? 23.017 5.870 -32.477 1.00 96.75 70 ASN A C 1
ATOM 559 O O . ASN A 1 70 ? 22.517 6.423 -31.496 1.00 96.75 70 ASN A O 1
ATOM 563 N N . GLU A 1 71 ? 22.343 5.689 -33.617 1.00 96.06 71 GLU A N 1
ATOM 564 C CA . GLU A 1 71 ? 20.937 6.065 -33.805 1.00 96.06 71 GLU A CA 1
ATOM 565 C C . GLU A 1 71 ? 20.050 5.355 -32.771 1.00 96.06 71 GLU A C 1
ATOM 567 O O . GLU A 1 71 ? 19.296 6.007 -32.043 1.00 96.06 71 GLU A O 1
ATOM 572 N N . TYR A 1 72 ? 20.197 4.032 -32.641 1.00 96.12 72 TYR A N 1
ATOM 573 C CA . TYR A 1 72 ? 19.485 3.235 -31.644 1.00 96.12 72 TYR A CA 1
ATOM 574 C C . TYR A 1 72 ? 19.762 3.724 -30.220 1.00 96.12 72 TYR A C 1
ATOM 576 O O . TYR A 1 72 ? 18.827 3.898 -29.443 1.00 96.12 72 TYR A O 1
ATOM 584 N N . SER A 1 73 ? 21.024 3.986 -29.869 1.00 95.88 73 SER A N 1
ATOM 585 C CA . SER A 1 73 ? 21.403 4.485 -28.542 1.00 95.88 73 SER A CA 1
ATOM 586 C C . SER A 1 73 ? 20.688 5.796 -28.203 1.00 95.88 73 SER A C 1
ATOM 588 O O . SER A 1 73 ? 20.133 5.939 -27.111 1.00 95.88 73 SER A O 1
ATOM 590 N N . ASN A 1 74 ? 20.615 6.727 -29.158 1.00 96.31 74 ASN A N 1
ATOM 591 C CA . ASN A 1 74 ? 19.907 7.994 -28.985 1.00 96.31 74 ASN A CA 1
ATOM 592 C C . ASN A 1 74 ? 18.392 7.792 -28.847 1.00 96.31 74 ASN A C 1
ATOM 594 O O . ASN A 1 74 ? 17.787 8.314 -27.907 1.00 96.31 74 ASN A O 1
ATOM 598 N N . LYS A 1 75 ? 17.774 6.981 -29.716 1.00 95.81 75 LYS A N 1
ATOM 599 C CA . LYS A 1 75 ? 16.341 6.665 -29.607 1.00 95.81 75 LYS A CA 1
ATOM 600 C C . LYS A 1 75 ? 16.012 5.945 -28.295 1.00 95.81 75 LYS A C 1
ATOM 602 O O . LYS A 1 75 ? 15.007 6.256 -27.662 1.00 95.81 75 LYS A O 1
ATOM 607 N N . HIS A 1 76 ? 16.869 5.032 -27.843 1.00 95.06 76 HIS A N 1
ATOM 608 C CA . HIS A 1 76 ? 16.705 4.313 -26.583 1.00 95.06 76 HIS A CA 1
ATOM 609 C C . HIS A 1 76 ? 16.800 5.250 -25.372 1.00 95.06 76 HIS A C 1
ATOM 611 O O . HIS A 1 76 ? 15.976 5.157 -24.463 1.00 95.06 76 HIS A O 1
ATOM 617 N N . LYS A 1 77 ? 17.748 6.198 -25.369 1.00 96.56 77 LYS A N 1
ATOM 618 C CA . LYS A 1 77 ? 17.807 7.251 -24.341 1.00 96.56 77 LYS A CA 1
ATOM 619 C C . LYS A 1 77 ? 16.499 8.040 -24.292 1.00 96.56 77 LYS A C 1
ATOM 621 O O . LYS A 1 77 ? 15.929 8.177 -23.213 1.00 96.56 77 LYS A O 1
ATOM 626 N N . ASN A 1 78 ? 15.980 8.466 -25.443 1.00 96.06 78 ASN A N 1
ATOM 627 C CA . ASN A 1 78 ? 14.703 9.181 -25.520 1.00 96.06 78 ASN A CA 1
ATOM 628 C C . ASN A 1 78 ? 13.530 8.327 -25.014 1.00 96.06 78 ASN A C 1
ATOM 630 O O . ASN A 1 78 ? 12.708 8.809 -24.237 1.00 96.06 78 ASN A O 1
ATOM 634 N N . TYR A 1 79 ? 13.485 7.043 -25.381 1.00 95.88 79 TYR A N 1
ATOM 635 C CA . TYR A 1 79 ? 12.485 6.095 -24.889 1.00 95.88 79 TYR A CA 1
ATOM 636 C C . TYR A 1 79 ? 12.508 5.972 -23.357 1.00 95.88 79 TYR A C 1
ATOM 638 O O . TYR A 1 79 ? 11.452 5.998 -22.716 1.00 95.88 79 TYR A O 1
ATOM 646 N N . VAL A 1 80 ? 13.700 5.858 -22.759 1.00 95.19 80 VAL A N 1
ATOM 647 C CA . VAL A 1 80 ? 13.873 5.773 -21.302 1.00 95.19 80 VAL A CA 1
ATOM 648 C C . VAL A 1 80 ? 13.480 7.083 -20.621 1.00 95.19 80 VAL A C 1
ATOM 650 O O . VAL A 1 80 ? 12.769 7.037 -19.618 1.00 95.19 80 VAL A O 1
ATOM 653 N N . SER A 1 81 ? 13.887 8.233 -21.161 1.00 95.06 81 SER A N 1
ATOM 654 C CA . SER A 1 81 ? 13.517 9.549 -20.625 1.00 95.06 81 SER A CA 1
ATOM 655 C C . SER A 1 81 ? 12.004 9.753 -20.640 1.00 95.06 81 SER A C 1
ATOM 657 O O . SER A 1 81 ? 11.422 10.055 -19.601 1.00 95.06 81 SER A O 1
ATOM 659 N N . ARG A 1 82 ? 11.341 9.465 -21.768 1.00 94.38 82 ARG A N 1
ATOM 660 C CA . ARG A 1 82 ? 9.879 9.565 -21.869 1.00 94.38 82 ARG A CA 1
ATOM 661 C C . ARG A 1 82 ? 9.173 8.592 -20.928 1.00 94.38 82 ARG A C 1
ATOM 663 O O . ARG A 1 82 ? 8.183 8.944 -20.299 1.00 94.38 82 ARG A O 1
ATOM 670 N N . LYS A 1 83 ? 9.699 7.372 -20.774 1.00 93.19 83 LYS A N 1
ATOM 671 C CA . LYS A 1 83 ? 9.170 6.405 -19.802 1.00 93.19 83 LYS A CA 1
ATOM 672 C C . LYS A 1 83 ? 9.231 6.955 -18.374 1.00 93.19 83 LYS A C 1
ATOM 674 O O . LYS A 1 83 ? 8.282 6.741 -17.625 1.00 93.19 83 LYS A O 1
ATOM 679 N N . ARG A 1 84 ? 10.327 7.621 -17.991 1.00 90.25 84 ARG A N 1
ATOM 680 C CA . ARG A 1 84 ? 10.467 8.237 -16.660 1.00 90.25 84 ARG A CA 1
ATOM 681 C C . ARG A 1 84 ? 9.444 9.347 -16.453 1.00 90.25 84 ARG A C 1
ATOM 683 O O . ARG A 1 84 ? 8.743 9.296 -15.455 1.00 90.25 84 ARG A O 1
ATOM 690 N N . GLU A 1 85 ? 9.293 10.243 -17.421 1.00 91.31 85 GLU A N 1
ATOM 691 C CA . GLU A 1 85 ? 8.308 11.333 -17.382 1.00 91.31 85 GLU A CA 1
ATOM 692 C C . GLU A 1 85 ? 6.872 10.803 -17.214 1.00 91.31 85 GLU A C 1
ATOM 694 O O . GLU A 1 85 ? 6.134 11.229 -16.331 1.00 91.31 85 GLU A O 1
ATOM 699 N N . ILE A 1 86 ? 6.489 9.788 -17.997 1.00 89.81 86 ILE A N 1
ATOM 700 C CA . ILE A 1 86 ? 5.170 9.143 -17.889 1.00 89.81 86 ILE A CA 1
ATOM 701 C C . ILE A 1 86 ? 4.968 8.517 -16.498 1.00 89.81 86 ILE A C 1
ATOM 703 O O . ILE A 1 86 ? 3.873 8.583 -15.938 1.00 89.81 86 ILE A O 1
ATOM 707 N N . MET A 1 87 ? 6.005 7.881 -15.943 1.00 85.75 87 MET A N 1
ATOM 708 C CA . MET A 1 87 ? 5.951 7.282 -14.604 1.00 85.75 87 MET A CA 1
ATOM 709 C C . MET A 1 87 ? 5.878 8.335 -13.494 1.00 85.75 87 MET A C 1
ATOM 711 O O . MET A 1 87 ? 5.214 8.096 -12.491 1.00 85.75 87 MET A O 1
ATOM 715 N N . GLU A 1 88 ? 6.536 9.476 -13.667 1.00 85.50 88 GLU A N 1
ATOM 716 C CA . GLU A 1 88 ? 6.495 10.606 -12.740 1.00 85.50 88 GLU A CA 1
ATOM 717 C C . GLU A 1 88 ? 5.106 11.255 -12.728 1.00 85.50 88 GLU A C 1
ATOM 719 O O . GLU A 1 88 ? 4.511 11.397 -11.662 1.00 85.50 88 GLU A O 1
ATOM 724 N N . ASN A 1 89 ? 4.514 11.488 -13.902 1.00 85.88 89 ASN A N 1
ATOM 725 C CA . ASN A 1 89 ? 3.147 12.009 -14.037 1.00 85.88 89 ASN A CA 1
ATOM 726 C C . ASN A 1 89 ? 2.072 11.060 -13.475 1.00 85.88 89 ASN A C 1
ATOM 728 O O . ASN A 1 89 ? 0.978 11.488 -13.117 1.00 85.88 89 ASN A O 1
ATOM 732 N N . GLN A 1 90 ? 2.360 9.759 -13.415 1.00 82.19 90 GLN A N 1
ATOM 733 C CA . GLN A 1 90 ? 1.482 8.747 -12.809 1.00 82.19 90 GLN A CA 1
ATOM 734 C C . GLN A 1 90 ? 1.793 8.474 -11.345 1.00 82.19 90 GLN A C 1
ATOM 736 O O . GLN A 1 90 ? 1.072 7.704 -10.694 1.00 82.19 90 GLN A O 1
ATOM 741 N N . SER A 1 91 ? 2.881 9.047 -10.838 1.00 79.56 91 SER A N 1
ATOM 742 C CA . SER A 1 91 ? 3.214 8.915 -9.439 1.00 79.56 91 SER A CA 1
ATOM 743 C C . SER A 1 91 ? 2.124 9.581 -8.608 1.00 79.56 91 SER A C 1
ATOM 745 O O . SER A 1 91 ? 1.525 10.583 -8.991 1.00 79.56 91 SER A O 1
ATOM 747 N N . TYR A 1 92 ? 1.811 8.971 -7.474 1.00 75.19 92 TYR A N 1
ATOM 748 C CA . TYR A 1 92 ? 0.795 9.495 -6.578 1.00 75.19 92 TYR A CA 1
ATOM 749 C C . TYR A 1 92 ? 1.374 9.572 -5.176 1.00 75.19 92 TYR A C 1
ATOM 751 O O . TYR A 1 92 ? 1.632 8.541 -4.545 1.00 75.19 92 TYR A O 1
ATOM 759 N N . LEU A 1 93 ? 1.599 10.802 -4.707 1.00 71.06 93 LEU A N 1
ATOM 760 C CA . LEU A 1 93 ? 2.123 11.106 -3.372 1.00 71.06 93 LEU A CA 1
ATOM 761 C C . LEU A 1 93 ? 3.389 10.287 -3.040 1.00 71.06 93 LEU A C 1
ATOM 763 O O . LEU A 1 93 ? 3.433 9.584 -2.026 1.00 71.06 93 LEU A O 1
ATOM 767 N N . GLY A 1 94 ? 4.368 10.288 -3.956 1.00 68.19 94 GLY A N 1
ATOM 768 C CA . GLY A 1 94 ? 5.649 9.576 -3.823 1.00 68.19 94 GLY A CA 1
ATOM 769 C C . GLY A 1 94 ? 5.622 8.073 -4.148 1.00 68.19 94 GLY A C 1
ATOM 770 O O . GLY A 1 94 ? 6.660 7.415 -4.104 1.00 68.19 94 GLY A O 1
ATOM 771 N N . TYR A 1 95 ? 4.464 7.498 -4.490 1.00 73.31 95 TYR A N 1
ATOM 772 C CA . TYR A 1 95 ? 4.356 6.103 -4.935 1.00 73.31 95 TYR A CA 1
ATOM 773 C C . TYR A 1 95 ? 4.412 6.026 -6.455 1.00 73.31 95 TYR A C 1
ATOM 775 O O . TYR A 1 95 ? 3.824 6.849 -7.145 1.00 73.31 95 TYR A O 1
ATOM 783 N N . SER A 1 96 ? 5.026 4.967 -6.985 1.00 74.44 96 SER A N 1
ATOM 784 C CA . SER A 1 96 ? 5.154 4.746 -8.434 1.00 74.44 96 SER A CA 1
ATOM 785 C C . SER A 1 96 ? 3.829 4.561 -9.183 1.00 74.44 96 SER A C 1
ATOM 787 O O . SER A 1 96 ? 3.820 4.570 -10.407 1.00 74.44 96 SER A O 1
ATOM 789 N N . SER A 1 97 ? 2.724 4.333 -8.470 1.00 79.88 97 SER A N 1
ATOM 790 C CA . SER A 1 97 ? 1.370 4.334 -9.026 1.00 79.88 97 SER A CA 1
ATOM 791 C C . SER A 1 97 ? 0.334 4.477 -7.913 1.00 79.88 97 SER A C 1
ATOM 793 O O . SER A 1 97 ? 0.589 4.111 -6.759 1.00 79.88 97 SER A O 1
ATOM 795 N N . TYR A 1 98 ? -0.877 4.899 -8.277 1.00 80.75 98 TYR A N 1
ATOM 796 C CA . TYR A 1 98 ? -2.035 4.904 -7.378 1.00 80.75 98 TYR A CA 1
ATOM 797 C C . TYR A 1 98 ? -2.346 3.514 -6.787 1.00 80.75 98 TYR A C 1
ATOM 799 O O . TYR A 1 98 ? -2.667 3.380 -5.606 1.00 80.75 98 TYR A O 1
ATOM 807 N N . LYS A 1 99 ? -2.162 2.444 -7.572 1.00 82.12 99 LYS A N 1
ATOM 808 C CA . LYS A 1 99 ? -2.317 1.061 -7.092 1.00 82.12 99 LYS A CA 1
ATOM 809 C C . LYS A 1 99 ? -1.353 0.743 -5.948 1.00 82.12 99 LYS A C 1
ATOM 811 O O . LYS A 1 99 ? -1.753 0.163 -4.939 1.00 82.12 99 LYS A O 1
ATOM 816 N N . ASN A 1 100 ? -0.086 1.128 -6.103 1.00 79.88 100 ASN A N 1
ATOM 817 C CA . ASN A 1 100 ? 0.940 0.908 -5.084 1.00 79.88 100 ASN A CA 1
ATOM 818 C C . ASN A 1 100 ? 0.708 1.790 -3.854 1.00 79.88 100 ASN A C 1
ATOM 820 O O . ASN A 1 100 ? 0.951 1.343 -2.736 1.00 79.88 100 ASN A O 1
ATOM 824 N N . PHE A 1 101 ? 0.193 3.007 -4.049 1.00 81.88 101 PHE A N 1
ATOM 825 C CA . PHE A 1 101 ? -0.256 3.874 -2.961 1.00 81.88 101 PHE A CA 1
ATOM 826 C C . PHE A 1 101 ? -1.338 3.198 -2.113 1.00 81.88 101 PHE A C 1
ATOM 828 O O . PHE A 1 101 ? -1.185 3.097 -0.893 1.00 81.88 101 PHE A O 1
ATOM 835 N N . LEU A 1 102 ? -2.398 2.696 -2.754 1.00 81.06 102 LEU A N 1
ATOM 836 C CA . LEU A 1 102 ? -3.504 2.046 -2.055 1.00 81.06 102 LEU A CA 1
ATOM 837 C C . LEU A 1 102 ? -3.072 0.760 -1.365 1.00 81.06 102 LEU A C 1
ATOM 839 O O . LEU A 1 102 ? -3.523 0.496 -0.259 1.00 81.06 102 LEU A O 1
ATOM 843 N N . LEU A 1 103 ? -2.176 -0.020 -1.972 1.00 81.44 103 LEU A N 1
ATOM 844 C CA . LEU A 1 103 ? -1.617 -1.201 -1.318 1.00 81.44 103 LEU A CA 1
ATOM 845 C C . LEU A 1 103 ? -0.778 -0.811 -0.091 1.00 81.44 103 LEU A C 1
ATOM 847 O O . LEU A 1 103 ? -0.947 -1.389 0.979 1.00 81.44 103 LEU A O 1
ATOM 851 N N . GLY A 1 104 ? 0.085 0.199 -0.221 1.00 78.38 104 GLY A N 1
ATOM 852 C CA . GLY A 1 104 ? 0.965 0.646 0.859 1.00 78.38 104 GLY A CA 1
ATOM 853 C C . GLY A 1 104 ? 0.212 1.198 2.071 1.00 78.38 104 GLY A C 1
ATOM 854 O O . GLY A 1 104 ? 0.510 0.818 3.202 1.00 78.38 104 GLY A O 1
ATOM 855 N N . ILE A 1 105 ? -0.776 2.072 1.854 1.00 79.19 105 ILE A N 1
ATOM 856 C CA . ILE A 1 105 ? -1.635 2.569 2.943 1.00 79.19 105 ILE A CA 1
ATOM 857 C C . ILE A 1 105 ? -2.595 1.481 3.409 1.00 79.19 105 ILE A C 1
ATOM 859 O O . ILE A 1 105 ? -2.727 1.262 4.610 1.00 79.19 105 ILE A O 1
ATOM 863 N N . GLY A 1 106 ? -3.249 0.797 2.473 1.00 80.81 106 GLY A N 1
ATOM 864 C CA . GLY A 1 106 ? -4.311 -0.160 2.753 1.00 80.81 106 GLY A CA 1
ATOM 865 C C . GLY A 1 106 ? -3.850 -1.304 3.641 1.00 80.81 106 GLY A C 1
ATOM 866 O O . GLY A 1 106 ? -4.554 -1.634 4.586 1.00 80.81 106 GLY A O 1
ATOM 867 N N . ILE A 1 107 ? -2.645 -1.848 3.423 1.00 80.38 107 ILE A N 1
ATOM 868 C CA . ILE A 1 107 ? -2.083 -2.887 4.300 1.00 80.38 107 ILE A CA 1
ATOM 869 C C . ILE A 1 107 ? -1.934 -2.364 5.728 1.00 80.38 107 ILE A C 1
ATOM 871 O O . ILE A 1 107 ? -2.354 -3.025 6.668 1.00 80.38 107 ILE A O 1
ATOM 875 N N . ARG A 1 108 ? -1.377 -1.164 5.913 1.00 84.38 108 ARG A N 1
ATOM 876 C CA . ARG A 1 108 ? -1.134 -0.602 7.252 1.00 84.38 108 ARG A CA 1
ATOM 877 C C . ARG A 1 108 ? -2.440 -0.251 7.964 1.00 84.38 108 ARG A C 1
ATOM 879 O O . ARG A 1 108 ? -2.579 -0.529 9.152 1.00 84.38 108 ARG A O 1
ATOM 886 N N . PHE A 1 109 ? -3.409 0.287 7.223 1.00 84.19 109 PHE A N 1
ATOM 887 C CA . PHE A 1 109 ? -4.759 0.563 7.712 1.00 84.19 109 PHE A CA 1
ATOM 888 C C . PHE A 1 109 ? -5.485 -0.728 8.106 1.00 84.19 109 PHE A C 1
ATOM 890 O O . PHE A 1 109 ? -6.092 -0.809 9.169 1.00 84.19 109 PHE A O 1
ATOM 897 N N . PHE A 1 110 ? -5.371 -1.769 7.281 1.00 84.00 110 PHE A N 1
ATOM 898 C CA . PHE A 1 110 ? -5.949 -3.080 7.550 1.00 84.00 110 PHE A CA 1
ATOM 899 C C . PHE A 1 110 ? -5.331 -3.722 8.796 1.00 84.00 110 PHE A C 1
ATOM 901 O O . PHE A 1 110 ? -6.066 -4.193 9.660 1.00 84.00 110 PHE A O 1
ATOM 908 N N . THR A 1 111 ? -4.004 -3.683 8.945 1.00 85.00 111 THR A N 1
ATOM 909 C CA . THR A 1 111 ? -3.323 -4.198 10.142 1.00 85.00 111 THR A CA 1
ATOM 910 C C . THR A 1 111 ? -3.780 -3.473 11.408 1.00 85.00 111 THR A C 1
ATOM 912 O O . THR A 1 111 ? -3.974 -4.120 12.435 1.00 85.00 111 THR A O 1
ATOM 915 N N . LEU A 1 112 ? -4.004 -2.155 11.337 1.00 88.62 112 LEU A N 1
ATOM 916 C CA . LEU A 1 112 ? -4.570 -1.383 12.445 1.00 88.62 112 LEU A CA 1
ATOM 917 C C . LEU A 1 112 ? -6.018 -1.790 12.750 1.00 88.62 112 LEU A C 1
ATOM 919 O O . LEU A 1 112 ? -6.372 -2.005 13.901 1.00 88.62 112 LEU A O 1
ATOM 923 N N . ILE A 1 113 ? -6.862 -1.950 11.734 1.00 86.12 113 ILE A N 1
ATOM 924 C CA . ILE A 1 113 ? -8.242 -2.409 11.934 1.00 86.12 113 ILE A CA 1
ATOM 925 C C . ILE A 1 113 ? -8.248 -3.782 12.620 1.00 86.12 113 ILE A C 1
ATOM 927 O O . ILE A 1 113 ? -8.919 -3.970 13.633 1.00 86.12 113 ILE A O 1
ATOM 931 N N . VAL A 1 114 ? -7.467 -4.737 12.111 1.00 85.62 114 VAL A N 1
ATOM 932 C CA . VAL A 1 114 ? -7.373 -6.087 12.681 1.00 85.62 114 VAL A CA 1
ATOM 933 C C . VAL A 1 114 ? -6.852 -6.051 14.117 1.00 85.62 114 VAL A C 1
ATOM 935 O O . VAL A 1 114 ? -7.365 -6.791 14.958 1.00 85.62 114 VAL A O 1
ATOM 938 N N . SER A 1 115 ? -5.881 -5.190 14.431 1.00 86.75 115 SER A N 1
ATOM 939 C CA . SER A 1 115 ? -5.348 -5.082 15.789 1.00 86.75 115 SER A CA 1
ATOM 940 C C . SER A 1 115 ? -6.365 -4.516 16.775 1.00 86.75 115 SER A C 1
ATOM 942 O O . SER A 1 115 ? -6.528 -5.071 17.862 1.00 86.75 115 SER A O 1
ATOM 944 N N . LEU A 1 116 ? -7.113 -3.488 16.371 1.00 86.50 116 LEU A N 1
ATOM 945 C CA . LEU A 1 116 ? -8.198 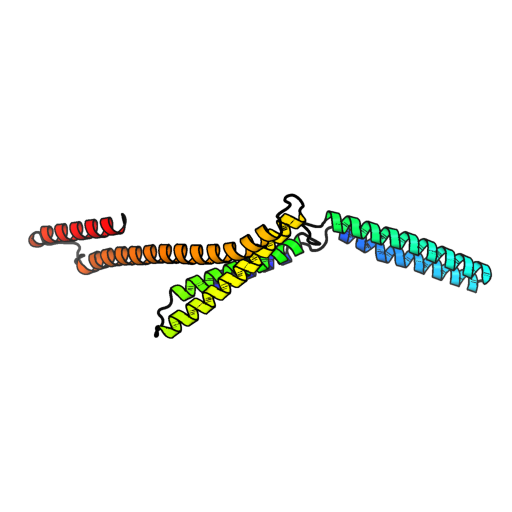-2.905 17.155 1.00 86.50 116 LEU A CA 1
ATOM 946 C C . LEU A 1 116 ? -9.323 -3.915 17.395 1.00 86.50 116 LEU A C 1
ATOM 948 O O . LEU A 1 116 ? -9.799 -4.060 18.523 1.00 86.50 116 LEU A O 1
ATOM 952 N N . PHE A 1 117 ? -9.702 -4.675 16.364 1.00 82.88 117 PHE A N 1
ATOM 953 C CA . PHE A 1 117 ? -10.683 -5.752 16.500 1.00 82.88 117 PHE A CA 1
ATOM 954 C C . PHE A 1 117 ? -10.189 -6.872 17.424 1.00 82.88 117 PHE A C 1
ATOM 956 O O . PHE A 1 117 ? -10.957 -7.358 18.259 1.00 82.88 117 PHE A O 1
ATOM 963 N N . TYR A 1 118 ? -8.920 -7.274 17.314 1.00 83.62 118 TYR A N 1
ATOM 964 C CA . TYR A 1 118 ? -8.320 -8.279 18.194 1.00 83.62 118 TYR A CA 1
ATOM 965 C C . TYR A 1 118 ? -8.302 -7.810 19.654 1.00 83.62 118 TYR A C 1
ATOM 967 O O . TYR A 1 118 ? -8.729 -8.547 20.544 1.00 83.62 118 TYR A O 1
ATOM 975 N N . PHE A 1 119 ? -7.885 -6.565 19.892 1.00 84.19 119 PHE A N 1
ATOM 976 C CA . PHE A 1 119 ? -7.878 -5.929 21.209 1.00 84.19 119 PHE A CA 1
ATOM 977 C C . PHE A 1 119 ? -9.278 -5.871 21.822 1.00 84.19 119 PHE A C 1
ATOM 979 O O . PHE A 1 119 ? -9.490 -6.382 22.921 1.00 84.19 119 PHE A O 1
ATOM 986 N N . SER A 1 120 ? -10.260 -5.363 21.075 1.00 79.94 120 SER A N 1
ATOM 987 C CA . SER A 1 120 ? -11.663 -5.316 21.498 1.00 79.94 120 SER A CA 1
ATOM 988 C C . SER A 1 120 ? -12.205 -6.703 21.870 1.00 79.94 120 SER A C 1
ATOM 990 O O . SER A 1 120 ? -12.815 -6.885 22.924 1.00 79.94 120 SER A O 1
ATOM 992 N N . SER A 1 121 ? -11.925 -7.715 21.048 1.00 76.31 121 SER A N 1
ATOM 993 C CA . SER A 1 121 ? -12.419 -9.078 21.274 1.00 76.31 121 SER A CA 1
ATOM 994 C C . SER A 1 121 ? -11.809 -9.718 22.520 1.00 76.31 121 SER A C 1
ATOM 996 O O . SER A 1 121 ? -12.490 -10.434 23.255 1.00 76.31 121 SER A O 1
ATOM 998 N N . LYS A 1 122 ? -10.527 -9.449 22.780 1.00 77.12 122 LYS A N 1
ATOM 999 C CA . LYS A 1 122 ? -9.818 -9.980 23.944 1.00 77.12 122 LYS A CA 1
ATOM 1000 C C . LYS A 1 122 ? -10.176 -9.259 25.236 1.00 77.12 122 LYS A C 1
ATOM 1002 O O . LYS A 1 122 ? -10.181 -9.908 26.277 1.00 77.12 122 LYS A O 1
ATOM 1007 N N . ILE A 1 123 ? -10.559 -7.985 25.214 1.00 71.81 123 ILE A N 1
ATOM 1008 C CA . ILE A 1 123 ? -11.056 -7.336 26.437 1.00 71.81 123 ILE A CA 1
ATOM 1009 C C . ILE A 1 123 ? -12.364 -7.989 26.918 1.00 71.81 123 ILE A C 1
ATOM 1011 O O . ILE A 1 123 ? -12.564 -8.113 28.125 1.00 71.81 123 ILE A O 1
ATOM 1015 N N . LYS A 1 124 ? -13.220 -8.464 25.999 1.00 67.38 124 LYS A N 1
ATOM 1016 C CA . LYS A 1 124 ? -14.516 -9.081 26.335 1.00 67.38 124 LYS A CA 1
ATOM 1017 C C . LYS A 1 124 ? -14.415 -10.483 26.953 1.00 67.38 124 LYS A C 1
ATOM 1019 O O . LYS A 1 124 ? -15.365 -10.928 27.589 1.00 67.38 124 LYS A O 1
ATOM 1024 N N . GLN A 1 125 ? -13.320 -11.215 26.733 1.00 68.69 125 GLN A N 1
ATOM 1025 C CA . GLN A 1 125 ? -13.222 -12.602 27.197 1.00 68.69 125 GLN A CA 1
ATOM 1026 C C . GLN A 1 125 ? -13.110 -12.688 28.725 1.00 68.69 125 GLN A C 1
ATOM 1028 O O . GLN A 1 125 ? -12.299 -12.004 29.350 1.00 68.69 125 GLN A O 1
ATOM 1033 N N . TYR A 1 126 ? -13.905 -13.583 29.318 1.00 62.72 126 TYR A N 1
ATOM 1034 C CA . TYR A 1 126 ? -13.714 -14.018 30.696 1.00 62.72 126 TYR A CA 1
ATOM 1035 C C . TYR A 1 126 ? -12.444 -14.867 30.759 1.00 62.72 126 TYR A C 1
ATOM 1037 O O . TYR A 1 126 ? -12.367 -15.933 30.153 1.00 62.72 126 TYR A O 1
ATOM 1045 N N . TYR A 1 127 ? -11.431 -14.359 31.454 1.00 72.62 127 TYR A N 1
ATOM 1046 C CA . TYR A 1 127 ? -10.185 -15.078 31.695 1.00 72.62 127 TYR A CA 1
ATOM 1047 C C . TYR A 1 127 ? -10.298 -15.880 32.985 1.00 72.62 127 TYR A C 1
ATOM 1049 O O . TYR A 1 127 ? -10.700 -15.333 34.012 1.00 72.62 127 TYR A O 1
ATOM 1057 N N . GLU A 1 128 ? -9.889 -17.145 32.943 1.00 74.12 128 GLU A N 1
ATOM 1058 C CA . GLU A 1 128 ? -9.921 -18.045 34.102 1.00 74.12 128 GLU A CA 1
ATOM 1059 C C . GLU A 1 128 ? -8.936 -17.612 35.199 1.00 74.12 128 GLU A C 1
ATOM 1061 O O . GLU A 1 128 ? -9.191 -17.814 36.383 1.00 74.12 128 GLU A O 1
ATOM 1066 N N . SER A 1 129 ? -7.830 -16.950 34.833 1.00 82.12 129 SER A N 1
ATOM 1067 C CA . SER A 1 129 ? -6.846 -16.431 35.792 1.00 82.12 129 SER A CA 1
ATOM 1068 C C . SER A 1 129 ? -6.465 -14.966 35.548 1.00 82.12 129 SER A C 1
ATOM 1070 O O . SER A 1 129 ? -6.432 -14.471 34.415 1.00 82.12 129 SER A O 1
ATOM 1072 N N . LYS A 1 130 ? -6.094 -14.261 36.629 1.00 78.69 130 LYS A N 1
ATOM 1073 C CA . LYS A 1 130 ? -5.581 -12.876 36.566 1.00 78.69 130 LYS A CA 1
ATOM 1074 C C . LYS A 1 130 ? -4.323 -12.760 35.697 1.00 78.69 130 LYS A C 1
ATOM 1076 O O . LYS A 1 130 ? -4.192 -11.791 34.952 1.00 78.69 130 LYS A O 1
ATOM 1081 N N . ASN A 1 131 ? -3.435 -13.753 35.750 1.00 80.19 131 ASN A N 1
ATOM 1082 C CA . ASN A 1 131 ? -2.186 -13.750 34.985 1.00 80.19 131 ASN A CA 1
ATOM 1083 C C . ASN A 1 131 ? -2.445 -13.863 33.478 1.00 80.19 131 ASN A C 1
ATOM 1085 O O . ASN A 1 131 ? -1.853 -13.116 32.701 1.00 80.19 131 ASN A O 1
ATOM 1089 N N . GLN A 1 132 ? -3.388 -14.718 33.063 1.00 78.69 132 GLN A N 1
ATOM 1090 C CA . GLN A 1 132 ? -3.807 -14.800 31.660 1.00 78.69 132 GLN A CA 1
ATOM 1091 C C . GLN A 1 132 ? -4.398 -13.472 31.180 1.00 78.69 132 GLN A C 1
ATOM 1093 O O . GLN A 1 132 ? -4.021 -12.993 30.113 1.00 78.69 132 GLN A O 1
ATOM 1098 N N . LYS A 1 133 ? -5.261 -12.830 31.980 1.00 79.25 133 LYS A N 1
ATOM 1099 C CA . LYS A 1 133 ? -5.836 -11.520 31.634 1.00 79.25 133 LYS A CA 1
ATOM 1100 C C . LYS A 1 133 ? -4.757 -10.471 31.360 1.00 79.25 133 LYS A C 1
ATOM 1102 O O . LYS A 1 133 ? -4.826 -9.779 30.348 1.00 79.25 133 LYS A O 1
ATOM 1107 N N . ILE A 1 134 ? -3.767 -10.359 32.248 1.00 80.56 134 ILE A N 1
ATOM 1108 C CA . ILE A 1 134 ? -2.662 -9.400 32.103 1.00 80.56 134 ILE A CA 1
ATOM 1109 C C . ILE A 1 134 ? -1.848 -9.715 30.845 1.00 80.56 134 ILE A C 1
ATOM 1111 O O . ILE A 1 134 ? -1.601 -8.823 30.037 1.00 80.56 134 ILE A O 1
ATOM 1115 N N . PHE A 1 135 ? -1.493 -10.983 30.638 1.00 81.94 135 PHE A N 1
ATOM 1116 C CA . PHE A 1 135 ? -0.713 -11.420 29.483 1.00 81.94 135 PHE A CA 1
ATOM 1117 C C . PHE A 1 135 ? -1.399 -11.094 28.146 1.00 81.94 135 PHE A C 1
ATOM 1119 O O . PHE A 1 135 ? -0.790 -10.492 27.262 1.00 81.94 135 PHE A O 1
ATOM 1126 N N . TYR A 1 136 ? -2.689 -11.415 28.003 1.00 80.62 136 TYR A N 1
ATOM 1127 C CA . TYR A 1 1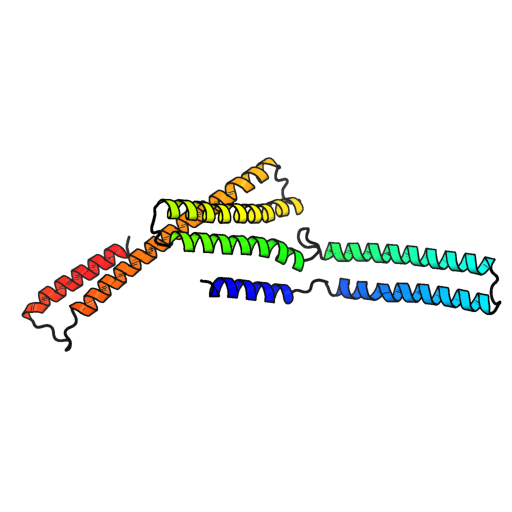36 ? -3.440 -11.109 26.782 1.00 80.62 136 TYR A CA 1
ATOM 1128 C C . TYR A 1 136 ? -3.654 -9.608 26.571 1.00 80.62 136 TYR A C 1
ATOM 1130 O O . TYR A 1 136 ? -3.638 -9.146 25.426 1.00 80.62 136 TYR A O 1
ATOM 1138 N N . LEU A 1 137 ? -3.826 -8.837 27.647 1.00 82.56 137 LEU A N 1
ATOM 1139 C CA . LEU A 1 137 ? -3.938 -7.382 27.566 1.00 82.56 137 LEU A CA 1
ATOM 1140 C C . LEU A 1 137 ? -2.625 -6.757 27.084 1.00 82.56 137 LEU A C 1
ATOM 1142 O O . LEU A 1 137 ? -2.663 -5.883 26.223 1.00 82.56 137 LEU A O 1
ATOM 1146 N N . ILE A 1 138 ? -1.476 -7.249 27.558 1.00 84.56 138 ILE A N 1
ATOM 1147 C CA . ILE A 1 138 ? -0.157 -6.819 27.075 1.00 84.56 138 ILE A CA 1
ATOM 1148 C C . ILE A 1 138 ? -0.015 -7.133 25.585 1.00 84.56 138 ILE A C 1
ATOM 1150 O O . ILE A 1 138 ? 0.208 -6.218 24.801 1.00 84.56 138 ILE A O 1
ATOM 1154 N N . ILE A 1 139 ? -0.224 -8.389 25.171 1.00 84.88 139 ILE A N 1
ATOM 1155 C CA . ILE A 1 139 ? -0.064 -8.800 23.764 1.00 84.88 139 ILE A CA 1
ATOM 1156 C C . ILE A 1 139 ? -0.961 -7.983 22.834 1.00 84.88 139 ILE A C 1
ATOM 1158 O O . ILE A 1 139 ? -0.514 -7.486 21.800 1.00 84.88 139 ILE A O 1
ATOM 1162 N N . SER A 1 140 ? -2.238 -7.846 23.186 1.00 86.06 140 SER A N 1
ATOM 1163 C CA . SER A 1 140 ? -3.191 -7.120 22.350 1.00 86.06 140 SER A CA 1
ATOM 1164 C C . SER A 1 140 ? -2.884 -5.620 22.291 1.00 86.06 140 SER A C 1
ATOM 1166 O O . SER A 1 140 ? -2.956 -5.036 21.210 1.00 86.06 140 SER A O 1
ATOM 1168 N N . SER A 1 141 ? -2.448 -5.015 23.401 1.00 86.12 141 SER A N 1
ATOM 1169 C CA . SER A 1 141 ? -1.989 -3.618 23.432 1.00 86.12 141 SER A CA 1
ATOM 1170 C C . SER A 1 141 ? -0.733 -3.414 22.589 1.00 86.12 141 SER A C 1
ATOM 1172 O O . SER A 1 141 ? -0.669 -2.463 21.814 1.00 86.12 141 SER A O 1
ATOM 1174 N N . SER A 1 142 ? 0.245 -4.322 22.674 1.00 86.12 142 SER A N 1
ATOM 1175 C CA . SER A 1 142 ? 1.453 -4.285 21.842 1.00 86.12 142 SER A CA 1
ATOM 1176 C C . SER A 1 142 ? 1.106 -4.338 20.357 1.00 86.12 142 SER A C 1
ATOM 1178 O O . SER A 1 142 ? 1.659 -3.576 19.571 1.00 86.12 142 SER A O 1
ATOM 1180 N N . PHE A 1 143 ? 0.140 -5.171 19.967 1.00 87.06 143 PHE A N 1
ATOM 1181 C CA . PHE A 1 143 ? -0.285 -5.276 18.574 1.00 87.06 143 PHE A CA 1
ATOM 1182 C C . PHE A 1 143 ? -0.949 -3.982 18.060 1.00 87.06 143 PHE A C 1
ATOM 1184 O O . PHE A 1 143 ? -0.666 -3.540 16.942 1.00 87.06 143 PHE A O 1
ATOM 1191 N N . VAL A 1 144 ? -1.767 -3.316 18.886 1.00 88.94 144 VAL A N 1
ATOM 1192 C CA . VAL A 1 144 ? -2.338 -1.990 18.575 1.00 88.94 144 VAL A CA 1
ATOM 1193 C C . VAL A 1 144 ? -1.252 -0.915 18.503 1.00 88.94 144 VAL A C 1
ATOM 1195 O O . VAL A 1 144 ? -1.248 -0.128 17.563 1.00 88.94 144 VAL A O 1
ATOM 1198 N N . LEU A 1 145 ? -0.289 -0.907 19.428 1.00 89.62 145 LEU A N 1
ATOM 1199 C CA . LEU A 1 145 ? 0.815 0.058 19.418 1.00 89.62 145 LEU A CA 1
ATOM 1200 C C . LEU A 1 145 ? 1.689 -0.089 18.171 1.00 89.62 145 LEU A C 1
ATOM 1202 O O . LEU A 1 145 ? 1.958 0.897 17.489 1.00 89.62 145 LEU A O 1
ATOM 1206 N N . THR A 1 146 ? 2.098 -1.313 17.832 1.00 87.94 146 THR A N 1
ATOM 1207 C CA . THR A 1 146 ? 2.923 -1.567 16.646 1.00 87.94 146 THR A CA 1
ATOM 1208 C C . THR A 1 146 ? 2.181 -1.190 15.366 1.00 87.94 146 THR A C 1
ATOM 1210 O O . THR A 1 146 ? 2.738 -0.513 14.504 1.00 87.94 146 THR A O 1
ATOM 1213 N N . SER A 1 147 ? 0.914 -1.583 15.229 1.00 89.75 147 SER A N 1
ATOM 1214 C CA . SER A 1 147 ? 0.116 -1.228 14.047 1.00 89.75 147 SER A CA 1
ATOM 1215 C C . SER A 1 147 ? -0.176 0.275 13.964 1.00 89.75 147 SER A C 1
ATOM 1217 O O . SER A 1 147 ? -0.050 0.855 12.886 1.00 89.75 147 SER A O 1
ATOM 1219 N N . GLY A 1 148 ? -0.472 0.923 15.092 1.00 88.44 148 GLY A N 1
ATOM 1220 C CA . GLY A 1 148 ? -0.645 2.370 15.199 1.00 88.44 148 GLY A CA 1
ATOM 1221 C C . GLY A 1 148 ? 0.623 3.134 14.827 1.00 88.44 148 GLY A C 1
ATOM 1222 O O . GLY A 1 148 ? 0.541 4.126 14.105 1.00 88.44 148 GLY A O 1
ATOM 1223 N N . TYR A 1 149 ? 1.798 2.647 15.238 1.00 88.19 149 TYR A N 1
ATOM 1224 C CA . TYR A 1 149 ? 3.088 3.226 14.859 1.00 88.19 149 TYR A CA 1
ATOM 1225 C C . TYR A 1 149 ? 3.277 3.196 13.343 1.00 88.19 149 TYR A C 1
ATOM 1227 O O . TYR A 1 149 ? 3.499 4.236 12.728 1.00 88.19 149 TYR A O 1
ATOM 1235 N N . TRP A 1 150 ? 3.113 2.029 12.714 1.00 86.44 150 TRP A N 1
ATOM 1236 C CA . TRP A 1 150 ? 3.285 1.890 11.264 1.00 86.44 150 TRP A CA 1
ATOM 1237 C C . TRP A 1 150 ? 2.250 2.674 10.460 1.00 86.44 150 TRP A C 1
ATOM 1239 O O . TRP A 1 150 ? 2.570 3.221 9.401 1.00 86.44 150 TRP A O 1
ATOM 1249 N N . PHE A 1 151 ? 1.017 2.749 10.958 1.00 86.81 151 PHE A N 1
ATOM 1250 C CA . PHE A 1 151 ? -0.020 3.593 10.383 1.00 86.81 151 PHE A CA 1
ATOM 1251 C C . PHE A 1 151 ? 0.378 5.075 10.433 1.00 86.81 151 PHE A C 1
ATOM 1253 O O . PHE A 1 151 ? 0.396 5.741 9.399 1.00 86.81 151 PHE A O 1
ATOM 1260 N N . THR A 1 152 ? 0.787 5.561 11.606 1.00 84.38 152 THR A N 1
ATOM 1261 C CA . THR A 1 152 ? 1.196 6.956 11.823 1.00 84.38 152 THR A CA 1
ATOM 1262 C C . THR A 1 152 ? 2.437 7.307 11.000 1.00 84.38 152 THR A C 1
ATOM 1264 O O . THR A 1 152 ? 2.459 8.327 10.314 1.00 84.38 152 THR A O 1
ATOM 1267 N N . TRP A 1 153 ? 3.436 6.422 10.970 1.00 83.19 153 TRP A N 1
ATOM 1268 C CA . TRP A 1 153 ? 4.624 6.553 10.124 1.00 83.19 153 TRP A CA 1
ATOM 1269 C C . TRP A 1 153 ? 4.263 6.725 8.651 1.00 83.19 153 TRP A C 1
ATOM 1271 O O . TRP A 1 153 ? 4.800 7.592 7.964 1.00 83.19 153 TRP A O 1
ATOM 1281 N N . SER A 1 154 ? 3.308 5.932 8.164 1.00 78.38 154 SER A N 1
ATOM 1282 C CA . SER A 1 154 ? 2.843 6.025 6.782 1.00 78.38 154 SER A CA 1
ATOM 1283 C C . SER A 1 154 ? 2.144 7.342 6.453 1.00 78.38 154 SER A C 1
ATOM 1285 O O . SER A 1 154 ? 2.063 7.670 5.269 1.00 78.38 154 SER A O 1
ATOM 1287 N N . LEU A 1 155 ? 1.608 8.052 7.446 1.00 77.88 155 LEU A N 1
ATOM 1288 C CA . LEU A 1 155 ? 1.003 9.369 7.269 1.00 77.88 155 LEU A CA 1
ATOM 1289 C C . LEU A 1 155 ? 2.062 10.473 7.344 1.00 77.88 155 LEU A C 1
ATOM 1291 O O . LEU A 1 155 ? 2.143 11.288 6.431 1.00 77.88 155 LEU A O 1
ATOM 1295 N N . ILE A 1 156 ? 2.923 10.457 8.365 1.00 76.62 156 ILE A N 1
ATOM 1296 C CA . ILE A 1 156 ? 3.949 11.493 8.580 1.00 76.62 156 ILE A CA 1
ATOM 1297 C C . ILE A 1 156 ? 4.949 11.537 7.426 1.00 76.62 156 ILE A C 1
ATOM 1299 O O . ILE A 1 156 ? 5.207 12.601 6.870 1.00 76.62 156 ILE A O 1
ATOM 1303 N N . TYR A 1 157 ? 5.473 10.379 7.011 1.00 69.81 157 TYR A N 1
ATOM 1304 C CA . TYR A 1 157 ? 6.430 10.324 5.904 1.00 69.81 157 TYR A CA 1
ATOM 1305 C C . TYR A 1 157 ? 5.827 10.876 4.600 1.00 69.81 157 TYR A C 1
ATOM 1307 O O . TYR A 1 157 ? 6.543 11.406 3.756 1.00 69.81 157 TYR A O 1
ATOM 1315 N N . LYS A 1 158 ? 4.497 10.800 4.444 1.00 63.44 158 LYS A N 1
ATOM 1316 C CA . LYS A 1 158 ? 3.800 11.375 3.290 1.00 63.44 158 LYS A CA 1
ATOM 1317 C C . LYS A 1 158 ? 3.675 12.886 3.368 1.00 63.44 158 LYS A C 1
ATOM 1319 O O . LYS A 1 158 ? 3.954 13.527 2.363 1.00 63.44 158 LYS A O 1
ATOM 1324 N N . VAL A 1 159 ? 3.295 13.432 4.523 1.00 61.16 159 VAL A N 1
ATOM 1325 C CA . VAL A 1 159 ? 3.180 14.889 4.720 1.00 61.16 159 VAL A CA 1
ATOM 1326 C C . VAL A 1 159 ? 4.502 15.578 4.369 1.00 61.16 159 VAL A C 1
ATOM 1328 O O . VAL A 1 159 ? 4.502 16.541 3.611 1.00 61.16 159 VAL A O 1
ATOM 1331 N N . ASN A 1 160 ? 5.634 15.001 4.782 1.00 59.91 160 ASN A N 1
ATOM 1332 C CA . ASN A 1 160 ? 6.952 15.532 4.419 1.00 59.91 160 ASN A CA 1
ATOM 1333 C C . ASN A 1 160 ? 7.303 15.359 2.938 1.00 59.91 160 ASN A C 1
ATOM 1335 O O . ASN A 1 160 ? 7.942 16.224 2.353 1.00 59.91 160 ASN A O 1
ATOM 1339 N N . SER A 1 161 ? 6.900 14.249 2.308 1.00 57.22 161 SER A N 1
ATOM 1340 C CA . SER A 1 161 ? 7.203 14.001 0.888 1.00 57.22 161 SER A CA 1
ATOM 1341 C C . SER A 1 161 ? 6.479 14.947 -0.075 1.00 57.22 161 SER A C 1
ATOM 1343 O O . SER A 1 161 ? 6.895 15.076 -1.221 1.00 57.22 161 SER A O 1
ATOM 1345 N N . ILE A 1 162 ? 5.397 15.587 0.380 1.00 54.94 162 ILE A N 1
ATOM 1346 C CA . ILE A 1 162 ? 4.594 16.529 -0.412 1.00 54.94 162 ILE A CA 1
ATOM 1347 C C . ILE A 1 162 ? 5.191 17.950 -0.333 1.00 54.94 162 ILE A C 1
ATOM 1349 O O . ILE A 1 162 ? 4.811 18.817 -1.109 1.00 54.94 162 ILE A O 1
ATOM 1353 N N . GLY A 1 163 ? 6.166 18.192 0.556 1.00 51.81 163 GLY A N 1
ATOM 1354 C CA . GLY A 1 163 ? 6.848 19.486 0.688 1.00 51.81 163 GLY A CA 1
ATOM 1355 C C . GLY A 1 163 ? 5.966 20.623 1.218 1.00 51.81 163 GLY A C 1
ATOM 1356 O O . GLY A 1 163 ? 6.424 21.755 1.306 1.00 51.81 163 GLY A O 1
ATOM 1357 N N . GLU A 1 164 ? 4.710 20.340 1.577 1.00 51.16 164 GLU A N 1
ATOM 1358 C CA . GLU A 1 164 ? 3.751 21.338 2.070 1.00 51.16 164 GLU A CA 1
ATOM 1359 C C . GLU A 1 164 ? 4.029 21.769 3.517 1.00 51.16 164 GLU A C 1
ATOM 1361 O O . GLU A 1 164 ? 3.595 22.841 3.929 1.00 51.16 164 GLU A O 1
ATOM 1366 N N . TYR A 1 165 ? 4.769 20.963 4.284 1.00 54.31 165 TYR A N 1
ATOM 1367 C CA . TYR A 1 165 ? 5.139 21.275 5.660 1.00 54.31 165 TYR A CA 1
ATOM 1368 C C . TYR A 1 165 ? 6.571 20.823 5.957 1.00 54.31 165 TYR A C 1
ATOM 1370 O O . TYR A 1 165 ? 6.856 19.625 5.947 1.00 54.31 165 TYR A O 1
ATOM 1378 N N . ASP A 1 166 ? 7.445 21.772 6.307 1.00 57.53 166 ASP A N 1
ATOM 1379 C CA . ASP A 1 166 ? 8.729 21.497 6.966 1.00 57.53 166 ASP A CA 1
ATOM 1380 C C . ASP A 1 166 ? 8.459 21.060 8.413 1.00 57.53 166 ASP A C 1
ATOM 1382 O O . ASP A 1 166 ? 8.611 21.801 9.385 1.00 57.53 166 ASP A O 1
ATOM 1386 N N . PHE A 1 167 ? 7.969 19.831 8.567 1.00 65.69 167 PHE A N 1
ATOM 1387 C CA . PHE A 1 167 ? 7.815 19.218 9.875 1.00 65.69 167 PHE A CA 1
ATOM 1388 C C . PHE A 1 167 ? 9.217 18.897 10.395 1.00 65.69 167 PHE A C 1
ATOM 1390 O O . PHE A 1 167 ? 9.843 17.941 9.936 1.00 65.69 167 PHE A O 1
ATOM 1397 N N . GLU A 1 168 ? 9.731 19.674 11.349 1.00 74.94 168 GLU A N 1
ATOM 1398 C CA . GLU A 1 168 ? 11.039 19.376 11.941 1.00 74.94 168 GLU A CA 1
ATOM 1399 C C . GLU A 1 168 ? 11.051 17.944 12.502 1.00 74.94 168 GLU A C 1
ATOM 1401 O O . GLU A 1 168 ? 10.063 17.455 13.060 1.00 74.94 168 GLU A O 1
ATOM 1406 N N . GLN A 1 169 ? 12.185 17.257 12.360 1.00 74.19 169 GLN A N 1
ATOM 1407 C CA . GLN A 1 169 ? 12.317 15.829 12.665 1.00 74.19 169 GLN A CA 1
ATOM 1408 C C . GLN A 1 169 ? 11.865 15.464 14.093 1.00 74.19 169 GLN A C 1
ATOM 1410 O O . GLN A 1 169 ? 11.360 14.366 14.331 1.00 74.19 169 GLN A O 1
ATOM 1415 N N . TRP A 1 170 ? 11.988 16.388 15.050 1.00 75.50 170 TRP A N 1
ATOM 1416 C CA . TRP A 1 170 ? 11.530 16.165 16.419 1.00 75.50 170 TRP A CA 1
ATOM 1417 C C . TRP A 1 170 ? 10.000 16.109 16.535 1.00 75.50 170 TRP A C 1
ATOM 1419 O O . TRP A 1 170 ? 9.491 15.227 17.225 1.00 75.50 170 TRP A O 1
ATOM 1429 N N . HIS A 1 171 ? 9.254 16.959 15.818 1.00 79.25 171 HIS A N 1
ATOM 1430 C CA . HIS A 1 171 ? 7.789 16.920 15.806 1.00 79.25 171 HIS A CA 1
ATOM 1431 C C . HIS A 1 171 ? 7.283 15.580 15.258 1.00 79.25 171 HIS A C 1
ATOM 1433 O O . HIS A 1 171 ? 6.339 14.997 15.791 1.00 79.25 171 HIS A O 1
ATOM 1439 N N . GLN A 1 172 ? 7.951 15.051 14.229 1.00 79.12 172 GLN A N 1
ATOM 1440 C CA . GLN A 1 172 ? 7.642 13.743 13.646 1.00 79.12 172 GLN A CA 1
ATOM 1441 C C . GLN A 1 172 ? 7.827 12.619 14.668 1.00 79.12 172 GLN A C 1
ATOM 1443 O O . GLN A 1 172 ? 6.941 11.784 14.846 1.00 79.12 172 GLN A O 1
ATOM 1448 N N . ASN A 1 173 ? 8.958 12.625 15.375 1.00 81.62 173 ASN A N 1
ATOM 1449 C CA . ASN A 1 173 ? 9.262 11.630 16.399 1.00 81.62 173 ASN A CA 1
ATOM 1450 C C . ASN A 1 173 ? 8.260 11.685 17.558 1.00 81.62 173 ASN A C 1
ATOM 1452 O O . ASN A 1 173 ? 7.804 10.641 18.022 1.00 81.62 173 ASN A O 1
ATOM 1456 N N . VAL A 1 174 ? 7.862 12.888 17.984 1.00 85.75 174 VAL A N 1
ATOM 1457 C CA . VAL A 1 174 ? 6.811 13.063 18.995 1.00 85.75 174 VAL A CA 1
ATOM 1458 C C . VAL A 1 174 ? 5.497 12.457 18.503 1.00 85.75 174 VAL A C 1
ATOM 1460 O O . VAL A 1 174 ? 4.882 11.661 19.210 1.00 85.75 174 VAL A O 1
ATOM 1463 N N . LEU A 1 175 ? 5.086 12.760 17.272 1.00 85.56 175 LEU A N 1
ATOM 1464 C CA . LEU A 1 175 ? 3.811 12.302 16.720 1.00 85.56 175 LEU A CA 1
ATOM 1465 C C . LEU A 1 175 ? 3.783 10.775 16.522 1.00 85.56 175 LEU A C 1
ATOM 1467 O O . LEU A 1 175 ? 2.757 10.145 16.784 1.00 85.56 175 LEU A O 1
ATOM 1471 N N . LEU A 1 176 ? 4.919 10.165 16.167 1.00 86.06 176 LEU A N 1
ATOM 1472 C CA . LEU A 1 176 ? 5.101 8.710 16.075 1.00 86.06 176 LEU A CA 1
ATOM 1473 C C . LEU A 1 176 ? 4.955 7.976 17.409 1.00 86.06 176 LEU A C 1
ATOM 1475 O O . LEU A 1 176 ? 4.544 6.818 17.411 1.00 86.06 176 LEU A O 1
ATOM 1479 N N . ILE A 1 177 ? 5.296 8.622 18.524 1.00 86.19 177 ILE A N 1
ATOM 1480 C CA . ILE A 1 177 ? 5.195 8.031 19.864 1.00 86.19 177 ILE A CA 1
ATOM 1481 C C . ILE A 1 177 ? 3.814 8.303 20.464 1.00 86.19 177 ILE A C 1
ATOM 1483 O O . ILE A 1 177 ? 3.184 7.400 21.013 1.00 86.19 177 ILE A O 1
ATOM 1487 N N . VAL A 1 178 ? 3.316 9.534 20.337 1.00 88.81 178 VAL A N 1
ATOM 1488 C CA . VAL A 1 178 ? 2.063 9.971 20.964 1.00 88.81 178 VAL A CA 1
ATOM 1489 C C . VAL A 1 178 ? 0.842 9.364 20.271 1.00 88.81 178 VAL A C 1
ATOM 1491 O O . VAL A 1 178 ? -0.084 8.919 20.949 1.00 88.81 178 VAL A O 1
ATOM 1494 N N . SER A 1 179 ? 0.831 9.282 18.937 1.00 87.88 179 SER A N 1
ATOM 1495 C CA . SER A 1 179 ? -0.358 8.824 18.200 1.00 87.88 179 SER A CA 1
ATOM 1496 C C . SER A 1 179 ? -0.740 7.371 18.500 1.00 87.88 179 SER A C 1
ATOM 1498 O O . SER A 1 179 ? -1.915 7.128 18.770 1.00 87.88 179 SER A O 1
ATOM 1500 N N . PRO A 1 180 ? 0.185 6.389 18.535 1.00 89.31 180 PRO A N 1
ATOM 1501 C CA . PRO A 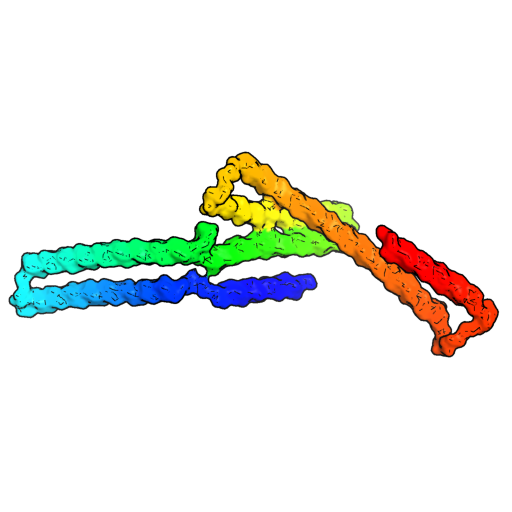1 180 ? -0.168 5.015 18.898 1.00 89.31 180 PRO A CA 1
ATOM 1502 C C . PRO A 1 180 ? -0.720 4.893 20.322 1.00 89.31 180 PRO A C 1
ATOM 1504 O O . PRO A 1 180 ? -1.637 4.105 20.555 1.00 89.31 180 PRO A O 1
ATOM 1507 N N . ILE A 1 181 ? -0.203 5.692 21.263 1.00 89.81 181 ILE A N 1
ATOM 1508 C CA . ILE A 1 181 ? -0.684 5.730 22.651 1.00 89.81 181 ILE A CA 1
ATOM 1509 C C . ILE A 1 181 ? -2.105 6.295 22.702 1.00 89.81 181 ILE A C 1
ATOM 1511 O O . ILE A 1 181 ? -2.971 5.703 23.346 1.00 89.81 181 ILE A O 1
ATOM 1515 N N . LEU A 1 182 ? -2.364 7.397 21.991 1.00 90.56 182 LEU A N 1
ATOM 1516 C CA . LEU A 1 182 ? -3.704 7.973 21.878 1.00 90.56 182 LEU A CA 1
ATOM 1517 C C . LEU A 1 182 ? -4.680 6.989 21.235 1.00 90.56 182 LEU A C 1
ATOM 1519 O O . LEU A 1 182 ? -5.756 6.774 21.782 1.00 90.56 182 LEU A O 1
ATOM 1523 N N . ILE A 1 183 ? -4.290 6.329 20.138 1.00 89.00 183 ILE A N 1
ATOM 1524 C CA . ILE A 1 183 ? -5.104 5.293 19.492 1.00 89.00 183 ILE A CA 1
ATOM 1525 C C . ILE A 1 183 ? -5.452 4.204 20.505 1.00 89.00 183 ILE A C 1
ATOM 1527 O O . ILE A 1 183 ? -6.630 3.901 20.679 1.00 89.00 183 ILE A O 1
ATOM 1531 N N . LEU A 1 184 ? -4.470 3.644 21.216 1.00 89.44 184 LEU A N 1
ATOM 1532 C CA . LEU A 1 184 ? -4.709 2.607 22.221 1.00 89.44 184 LEU A CA 1
ATOM 1533 C C . LEU A 1 184 ? -5.658 3.090 23.334 1.00 89.44 184 LEU A C 1
ATOM 1535 O O . LEU A 1 184 ? -6.616 2.390 23.672 1.00 89.44 184 LEU A O 1
ATOM 1539 N N . ALA A 1 185 ? -5.427 4.287 23.877 1.00 87.88 185 ALA A N 1
ATOM 1540 C CA . ALA A 1 185 ? -6.241 4.868 24.943 1.00 87.88 185 ALA A CA 1
ATOM 1541 C C . ALA A 1 185 ? -7.690 5.117 24.493 1.00 87.88 185 ALA A C 1
ATOM 1543 O O . ALA A 1 185 ? -8.632 4.711 25.178 1.00 87.88 185 ALA A O 1
ATOM 1544 N N . SER A 1 186 ? -7.879 5.716 23.315 1.00 85.44 186 SER A N 1
ATOM 1545 C CA . SER A 1 186 ? -9.197 5.928 22.711 1.00 85.44 186 SER A CA 1
ATOM 1546 C C . SER A 1 186 ? -9.908 4.605 22.442 1.00 85.44 186 SER A C 1
ATOM 1548 O O . SER A 1 186 ? -11.095 4.482 22.729 1.00 85.44 186 SER A O 1
ATOM 1550 N N . SER A 1 187 ? -9.184 3.591 21.965 1.00 84.88 187 SER A N 1
ATOM 1551 C CA . SER A 1 187 ? -9.728 2.249 21.718 1.00 84.88 187 SER A CA 1
ATOM 1552 C C . SER A 1 187 ? -10.249 1.611 22.997 1.00 84.88 187 SER A C 1
ATOM 1554 O O . SER A 1 187 ? -11.349 1.064 23.021 1.00 84.88 187 SER A O 1
ATOM 1556 N N . TYR A 1 188 ? -9.473 1.711 24.077 1.00 85.56 188 TYR A N 1
ATOM 1557 C CA . TYR A 1 188 ? -9.872 1.218 25.387 1.00 85.56 188 TYR A CA 1
ATOM 1558 C C . TYR A 1 188 ? -11.113 1.951 25.915 1.00 85.56 188 TYR A C 1
ATOM 1560 O O . TYR A 1 188 ? -12.052 1.305 26.381 1.00 85.56 188 TYR A O 1
ATOM 1568 N N . PHE A 1 189 ? -11.148 3.285 25.810 1.00 83.44 189 PHE A N 1
ATOM 1569 C CA . PHE A 1 189 ? -12.282 4.087 26.271 1.00 83.44 189 PHE A CA 1
ATOM 1570 C C . PHE A 1 189 ? -13.561 3.790 25.480 1.00 83.44 189 PHE A C 1
ATOM 1572 O O . PHE A 1 189 ? -14.597 3.512 26.083 1.00 83.44 189 PHE A O 1
ATOM 1579 N N . LEU A 1 190 ? -13.481 3.779 24.145 1.00 80.81 190 LEU A N 1
ATOM 1580 C CA . LEU A 1 190 ? -14.604 3.446 23.263 1.00 80.81 190 LEU A CA 1
ATOM 1581 C C . LEU A 1 190 ? -15.133 2.043 23.545 1.00 80.81 190 LEU A C 1
ATOM 1583 O O . LEU A 1 190 ? -16.342 1.847 23.656 1.00 80.81 190 LEU A O 1
ATOM 1587 N N . PHE A 1 191 ? -14.233 1.075 23.716 1.00 79.62 191 PHE A N 1
ATOM 1588 C CA . PHE A 1 191 ? -14.629 -0.288 24.027 1.00 79.62 191 PHE A CA 1
ATOM 1589 C C . PHE A 1 191 ? -15.331 -0.385 25.387 1.00 79.62 191 PHE A C 1
ATOM 1591 O O . PHE A 1 191 ? -16.406 -0.975 25.489 1.00 79.62 191 PHE A O 1
ATOM 1598 N N . LYS A 1 192 ? -14.763 0.231 26.430 1.00 79.06 192 LYS A N 1
ATOM 1599 C CA . LYS A 1 192 ? -15.355 0.248 27.774 1.00 79.06 192 LYS A CA 1
ATOM 1600 C C . LYS A 1 192 ? -16.723 0.934 27.784 1.00 79.06 192 LYS A C 1
ATOM 1602 O O . LYS A 1 192 ? -17.646 0.460 28.447 1.00 79.06 192 LYS A O 1
ATOM 1607 N N . HIS A 1 193 ? -16.864 2.027 27.040 1.00 77.50 193 HIS A N 1
ATOM 1608 C CA . HIS A 1 193 ? -18.134 2.724 26.880 1.00 77.50 193 HIS A CA 1
ATOM 1609 C C . HIS A 1 193 ? -19.180 1.826 26.205 1.00 77.50 193 HIS A C 1
ATOM 1611 O O . HIS A 1 193 ? -20.270 1.646 26.743 1.00 77.50 193 HIS A O 1
ATOM 1617 N N . TYR A 1 194 ? -18.819 1.173 25.096 1.00 76.44 194 TYR A N 1
ATOM 1618 C CA . TYR A 1 194 ? -19.707 0.244 24.396 1.00 76.44 194 TYR A CA 1
ATOM 1619 C C . TYR A 1 194 ? -20.120 -0.950 25.269 1.00 76.44 194 TYR A C 1
ATOM 1621 O O . TYR A 1 194 ? -21.294 -1.311 25.303 1.00 76.44 194 TYR A O 1
ATOM 1629 N N . GLN A 1 195 ? -19.187 -1.528 26.031 1.00 76.62 195 GLN A N 1
ATOM 1630 C CA . GLN A 1 195 ? -19.490 -2.612 26.968 1.00 76.62 195 GLN A CA 1
ATOM 1631 C C . GLN A 1 195 ? -20.490 -2.168 28.045 1.00 76.62 195 GLN A C 1
ATOM 1633 O O . GLN A 1 195 ? -21.429 -2.899 28.348 1.00 76.62 195 GLN A O 1
ATOM 1638 N N . THR A 1 196 ? -20.324 -0.956 28.578 1.00 76.94 196 THR A N 1
ATOM 1639 C CA . THR A 1 196 ? -21.246 -0.393 29.576 1.00 76.94 196 THR A CA 1
ATOM 1640 C C . THR A 1 196 ? -22.658 -0.249 28.997 1.00 76.94 196 THR A C 1
ATOM 1642 O O . THR A 1 196 ? -23.633 -0.581 29.666 1.00 76.94 196 THR A O 1
ATOM 1645 N N . ILE A 1 197 ? -22.778 0.197 27.740 1.00 74.81 197 ILE A N 1
ATOM 1646 C CA . ILE A 1 197 ? -24.065 0.275 27.034 1.00 74.81 197 ILE A CA 1
ATOM 1647 C C . ILE A 1 197 ? -24.666 -1.126 26.844 1.00 74.81 197 ILE A C 1
ATOM 1649 O O . ILE A 1 197 ? -25.841 -1.320 27.142 1.00 74.81 197 ILE A O 1
ATOM 1653 N N . GLU A 1 198 ? -23.880 -2.112 26.398 1.00 77.81 198 GLU A N 1
ATOM 1654 C CA . GLU A 1 198 ? -24.351 -3.492 26.193 1.00 77.81 198 GLU A CA 1
ATOM 1655 C C . GLU A 1 198 ? -24.864 -4.123 27.500 1.00 77.81 198 GLU A C 1
ATOM 1657 O O . GLU A 1 198 ? -25.921 -4.752 27.509 1.00 77.81 198 GLU A O 1
ATOM 1662 N N . GLU A 1 199 ? -24.141 -3.946 28.610 1.00 81.00 199 GLU A N 1
ATOM 1663 C CA . GLU A 1 199 ? -24.534 -4.451 29.932 1.00 81.00 199 GLU A CA 1
ATOM 1664 C C . GLU A 1 199 ? -25.828 -3.797 30.432 1.00 81.00 199 GLU A C 1
ATOM 1666 O O . GLU A 1 199 ? -26.731 -4.498 30.895 1.00 81.00 199 GLU A O 1
ATOM 1671 N N . ARG A 1 200 ? -25.962 -2.474 30.272 1.00 77.94 200 ARG A N 1
ATOM 1672 C CA . ARG A 1 200 ? -27.198 -1.746 30.600 1.00 77.94 200 ARG A CA 1
ATOM 1673 C C . ARG A 1 200 ? -28.377 -2.240 29.767 1.00 77.94 200 ARG A C 1
ATOM 1675 O O . ARG A 1 200 ? -29.439 -2.518 30.314 1.00 77.94 200 ARG A O 1
ATOM 1682 N N . LEU A 1 201 ? -28.184 -2.410 28.461 1.00 79.75 201 LEU A N 1
ATOM 1683 C CA . LEU A 1 201 ? -29.238 -2.841 27.545 1.00 79.75 201 LEU A CA 1
ATOM 1684 C C . LEU A 1 201 ? -29.689 -4.279 27.839 1.00 79.75 201 LEU A C 1
ATOM 1686 O O . LEU A 1 201 ? -30.886 -4.553 27.870 1.00 79.75 201 LEU A O 1
ATOM 1690 N N . LYS A 1 202 ? -28.751 -5.185 28.151 1.00 82.19 202 LYS A N 1
ATOM 1691 C CA . LYS A 1 202 ? -29.073 -6.542 28.627 1.00 82.19 202 LYS A CA 1
ATOM 1692 C C . LYS A 1 202 ? -29.867 -6.524 29.923 1.00 82.19 202 LYS A C 1
ATOM 1694 O O . LYS A 1 202 ? -30.816 -7.291 30.043 1.00 82.19 202 LYS A O 1
ATOM 1699 N N . LYS A 1 203 ? -29.499 -5.658 30.873 1.00 81.00 203 LYS A N 1
ATOM 1700 C CA . LYS A 1 203 ? -30.230 -5.511 32.134 1.00 81.00 203 LYS A CA 1
ATOM 1701 C C . LYS A 1 203 ? -31.664 -5.047 31.880 1.00 81.00 203 LYS A C 1
ATOM 1703 O O . LYS A 1 203 ? -32.580 -5.697 32.359 1.00 81.00 203 LYS A O 1
ATOM 1708 N N . VAL A 1 204 ? -31.855 -4.016 31.052 1.00 80.12 204 VAL A N 1
ATOM 1709 C CA . VAL A 1 204 ? -33.188 -3.531 30.649 1.00 80.12 204 VAL A CA 1
ATOM 1710 C C . VAL A 1 204 ? -34.014 -4.643 29.998 1.00 80.12 204 VAL A C 1
ATOM 1712 O O . VAL A 1 204 ? -35.153 -4.866 30.397 1.00 80.12 204 VAL A O 1
ATOM 1715 N N . ILE A 1 205 ? -33.441 -5.378 29.038 1.00 77.12 205 ILE A N 1
ATOM 1716 C CA . ILE A 1 205 ? -34.127 -6.497 28.376 1.00 77.12 205 ILE A CA 1
ATOM 1717 C C . ILE A 1 205 ? -34.489 -7.592 29.386 1.00 77.12 205 ILE A C 1
ATOM 1719 O O . ILE A 1 205 ? -35.620 -8.061 29.365 1.00 77.12 205 ILE A O 1
ATOM 1723 N N . SER A 1 206 ? -33.574 -7.975 30.282 1.00 80.56 206 SER A N 1
ATOM 1724 C CA . SER A 1 206 ? -33.837 -8.982 31.320 1.00 80.56 206 SER A CA 1
ATOM 1725 C C . SER A 1 206 ? -34.983 -8.557 32.229 1.00 80.56 206 SER A C 1
ATOM 1727 O O . SER A 1 206 ? -35.903 -9.336 32.428 1.00 80.56 206 SER A O 1
ATOM 1729 N N . THR A 1 207 ? -34.980 -7.314 32.723 1.00 80.06 207 THR A N 1
ATOM 1730 C CA . THR A 1 207 ? -36.045 -6.804 33.599 1.00 80.06 207 THR A CA 1
ATOM 1731 C C . THR A 1 207 ? -37.405 -6.793 32.892 1.00 80.06 207 THR A C 1
ATOM 1733 O O . THR A 1 207 ? -38.414 -7.140 33.501 1.00 80.06 207 THR A O 1
ATOM 1736 N N . LEU A 1 208 ? -37.439 -6.447 31.600 1.00 79.50 208 LEU A N 1
ATOM 1737 C CA . LEU A 1 208 ? -38.660 -6.504 30.789 1.00 79.50 208 LEU A CA 1
ATOM 1738 C C . LEU A 1 208 ? -39.121 -7.948 30.534 1.00 79.50 208 LEU A C 1
ATOM 1740 O O . LEU A 1 208 ? -40.314 -8.229 30.608 1.00 79.50 208 LEU A O 1
ATOM 1744 N N . PHE A 1 209 ? -38.201 -8.875 30.256 1.00 77.38 209 PHE A N 1
ATOM 1745 C CA . PHE A 1 209 ? -38.530 -10.289 30.054 1.00 77.38 209 PHE A CA 1
ATOM 1746 C C . PHE A 1 209 ? -38.999 -10.971 31.338 1.00 77.38 209 PHE A C 1
ATOM 1748 O O . PHE A 1 209 ? -39.973 -11.717 31.287 1.00 77.38 209 PHE A O 1
ATOM 1755 N N . ASP A 1 210 ? -38.363 -10.694 32.478 1.00 73.31 210 ASP A N 1
ATOM 1756 C CA . ASP A 1 210 ? -38.788 -11.199 33.785 1.00 73.31 210 ASP A CA 1
ATOM 1757 C C . ASP A 1 210 ? -40.217 -10.746 34.086 1.00 73.31 210 ASP A C 1
ATOM 1759 O O . ASP A 1 210 ? -41.037 -11.546 34.522 1.00 73.31 210 ASP A O 1
ATOM 1763 N N . GLN A 1 211 ? -40.552 -9.492 33.771 1.00 71.38 211 GLN A N 1
ATOM 1764 C CA . GLN A 1 211 ? -41.915 -8.985 33.884 1.00 71.38 211 GLN A CA 1
ATOM 1765 C C . GLN A 1 211 ? -42.878 -9.737 32.951 1.00 71.38 211 GLN A C 1
ATOM 1767 O O . GLN A 1 211 ? -43.908 -10.218 33.403 1.00 71.38 211 GLN A O 1
ATOM 1772 N N . ILE A 1 212 ? -42.550 -9.897 31.667 1.00 68.88 212 ILE A N 1
ATOM 1773 C CA . ILE A 1 212 ? -43.406 -10.620 30.709 1.00 68.88 212 ILE A CA 1
ATOM 1774 C C . ILE A 1 212 ? -43.641 -12.077 31.152 1.00 68.88 212 ILE A C 1
ATOM 1776 O O . ILE A 1 212 ? -44.768 -12.560 31.080 1.00 68.88 212 ILE A O 1
ATOM 1780 N N . LEU A 1 213 ? -42.602 -12.763 31.638 1.00 64.88 213 LEU A N 1
ATOM 1781 C CA . LEU A 1 213 ? -42.653 -14.178 32.021 1.00 64.88 213 LEU A CA 1
ATOM 1782 C C . LEU A 1 213 ? -43.325 -14.431 33.375 1.00 64.88 213 LEU A C 1
ATOM 1784 O O . LEU A 1 213 ? -44.043 -15.417 33.510 1.00 64.88 213 LEU A O 1
ATOM 1788 N N . TYR A 1 214 ? -43.097 -13.583 34.384 1.00 62.09 214 TYR A N 1
ATOM 1789 C CA . TYR A 1 214 ? -43.673 -13.791 35.721 1.00 62.09 214 TYR A CA 1
ATOM 1790 C C . TYR A 1 214 ? -45.100 -13.276 35.864 1.00 62.09 214 TYR A C 1
ATOM 1792 O O . TYR A 1 214 ? -45.793 -13.657 36.809 1.00 62.09 214 TYR A O 1
ATOM 1800 N N . VAL A 1 215 ? -45.513 -12.354 34.997 1.00 59.19 215 VAL A N 1
ATOM 1801 C CA . VAL A 1 215 ? -46.645 -11.483 35.308 1.00 59.19 215 VAL A CA 1
ATOM 1802 C C . VAL A 1 215 ? -47.809 -11.682 34.343 1.00 59.19 215 VAL A C 1
ATOM 1804 O O . VAL A 1 215 ? -48.933 -11.439 34.754 1.00 59.19 215 VAL A O 1
ATOM 1807 N N . ILE A 1 216 ? -47.620 -12.205 33.125 1.00 56.59 216 ILE A N 1
ATOM 1808 C CA . ILE A 1 216 ? -48.746 -12.472 32.214 1.00 56.59 216 ILE A CA 1
ATOM 1809 C C . ILE A 1 216 ? -49.408 -13.815 32.585 1.00 56.59 216 ILE A C 1
ATOM 1811 O O . ILE A 1 216 ? -48.816 -14.865 32.336 1.00 56.59 216 ILE A O 1
ATOM 1815 N N . PRO A 1 217 ? -50.626 -13.838 33.168 1.00 56.25 217 PRO A N 1
ATOM 1816 C CA . PRO A 1 217 ? -51.356 -15.088 33.357 1.00 56.25 217 PRO A CA 1
ATOM 1817 C C . PRO A 1 217 ? -51.727 -15.676 31.988 1.00 56.25 217 PRO A C 1
ATOM 1819 O O . PRO A 1 217 ? -52.076 -14.920 31.081 1.00 56.25 217 PRO A O 1
ATOM 1822 N N . GLU A 1 218 ? -51.725 -17.009 31.854 1.00 54.84 218 GLU A N 1
ATOM 1823 C CA . GLU A 1 218 ? -51.995 -17.747 30.597 1.00 54.84 218 GLU A CA 1
ATOM 1824 C C . GLU A 1 218 ? -53.268 -17.299 29.846 1.00 54.84 218 GLU A C 1
ATOM 1826 O O . GLU A 1 218 ? -53.368 -17.503 28.640 1.00 54.84 218 GLU A O 1
ATOM 1831 N N . ASN A 1 219 ? -54.209 -16.631 30.528 1.00 53.94 219 ASN A N 1
ATOM 1832 C CA . ASN A 1 219 ? -55.497 -16.198 29.982 1.00 53.94 219 ASN A CA 1
ATOM 1833 C C . ASN A 1 219 ? -55.712 -14.667 29.964 1.00 53.94 219 ASN A C 1
ATOM 1835 O O . ASN A 1 219 ? -56.831 -14.223 29.730 1.00 53.94 219 ASN A O 1
ATOM 1839 N N . GLY A 1 220 ? -54.695 -13.844 30.258 1.00 57.78 220 GLY A N 1
ATOM 1840 C CA . GLY A 1 220 ? -54.791 -12.372 30.194 1.00 57.78 220 GLY A CA 1
ATOM 1841 C C . GLY A 1 220 ? -55.686 -11.693 31.248 1.00 57.78 220 GLY A C 1
ATOM 1842 O O . GLY A 1 220 ? -55.771 -10.469 31.267 1.00 57.78 220 GLY A O 1
ATOM 1843 N N . PHE A 1 221 ? -56.321 -12.454 32.145 1.00 54.53 221 PHE A N 1
ATOM 1844 C CA . PHE A 1 221 ? -57.156 -11.930 33.229 1.00 54.53 221 PHE A CA 1
ATOM 1845 C C . PHE A 1 221 ? -56.379 -11.841 34.547 1.00 54.53 221 PHE A C 1
ATOM 1847 O O . PHE A 1 221 ? -55.986 -12.856 35.128 1.00 54.53 221 PHE A O 1
ATOM 1854 N N . VAL A 1 222 ? -56.197 -10.618 35.043 1.00 60.19 222 VAL A N 1
ATOM 1855 C CA . VAL A 1 222 ? -55.733 -10.337 36.407 1.00 60.19 222 VAL A CA 1
ATOM 1856 C C . VAL A 1 222 ? -56.976 -10.255 37.299 1.00 60.19 222 VAL A C 1
ATOM 1858 O O . VAL A 1 222 ? -57.914 -9.544 36.966 1.00 60.19 222 VAL A O 1
ATOM 1861 N N . LYS A 1 223 ? -57.029 -11.009 38.405 1.00 63.06 223 LYS A N 1
ATOM 1862 C CA . LYS A 1 223 ? -58.126 -10.882 39.387 1.00 63.06 223 LYS A CA 1
ATOM 1863 C C . LYS A 1 223 ? -58.066 -9.493 40.038 1.00 63.06 223 LYS A C 1
ATOM 1865 O O . LYS A 1 223 ? -56.967 -9.096 40.419 1.00 63.06 223 LYS A O 1
ATOM 1870 N N . ASP A 1 224 ? -59.205 -8.830 40.250 1.00 59.03 224 ASP A N 1
ATOM 1871 C CA . ASP A 1 224 ? -59.309 -7.475 40.838 1.00 59.03 224 ASP A CA 1
ATOM 1872 C C . ASP A 1 224 ? -58.489 -7.303 42.133 1.00 59.03 224 ASP A C 1
ATOM 1874 O O . ASP A 1 224 ? -57.822 -6.293 42.346 1.00 59.03 224 ASP A O 1
ATOM 1878 N N . GLU A 1 225 ? -58.431 -8.340 42.974 1.00 59.91 225 GLU A N 1
ATOM 1879 C CA . GLU A 1 225 ? -57.641 -8.347 44.217 1.00 59.91 225 GLU A CA 1
ATOM 1880 C C . GLU A 1 225 ? -56.120 -8.213 43.998 1.00 59.91 225 GLU A C 1
ATOM 1882 O O . GLU A 1 225 ? -55.400 -7.800 44.903 1.00 59.91 225 GLU A O 1
ATOM 1887 N N . LYS A 1 226 ? -55.615 -8.557 42.808 1.00 64.31 226 LYS A N 1
ATOM 1888 C CA . LYS A 1 226 ? -54.189 -8.513 42.438 1.00 64.31 226 LYS A CA 1
ATOM 1889 C C . LYS A 1 226 ? -53.846 -7.376 41.475 1.00 64.31 226 LYS A C 1
ATOM 1891 O O . LYS A 1 226 ? -52.672 -7.180 41.167 1.00 64.31 226 LYS A O 1
ATOM 1896 N N . GLU A 1 227 ? -54.833 -6.614 41.012 1.00 64.06 227 GLU A N 1
ATOM 1897 C CA . GLU A 1 227 ? -54.650 -5.540 40.028 1.00 64.06 227 GLU A CA 1
ATOM 1898 C C . GLU A 1 227 ? -53.791 -4.390 40.583 1.00 64.06 227 GLU A C 1
ATOM 1900 O O . GLU A 1 227 ? -52.921 -3.838 39.903 1.00 64.06 227 GLU A O 1
ATOM 1905 N N . ASN A 1 228 ? -53.951 -4.086 41.871 1.00 66.88 228 ASN A N 1
ATOM 1906 C CA . ASN A 1 228 ? -53.175 -3.050 42.551 1.00 66.88 228 ASN A CA 1
ATOM 1907 C C . ASN A 1 228 ? -51.692 -3.454 42.716 1.00 66.88 228 ASN A C 1
ATOM 1909 O O . ASN A 1 228 ? -50.783 -2.644 42.511 1.00 66.88 228 ASN A O 1
ATOM 1913 N N . ASP A 1 229 ? -51.438 -4.733 43.008 1.00 68.12 229 ASP A N 1
ATOM 1914 C CA . ASP A 1 229 ? -50.086 -5.295 43.089 1.00 68.12 229 ASP A CA 1
ATOM 1915 C C . ASP A 1 229 ? -49.417 -5.347 41.710 1.00 68.12 229 ASP A C 1
ATOM 1917 O O . ASP A 1 229 ? -48.243 -4.997 41.573 1.00 68.12 229 ASP A O 1
ATOM 1921 N N . TYR A 1 230 ? -50.186 -5.684 40.674 1.00 67.25 230 TYR A N 1
ATOM 1922 C CA . TYR A 1 230 ? -49.757 -5.663 39.276 1.00 67.25 230 TYR A CA 1
ATOM 1923 C C . TYR A 1 230 ? -49.344 -4.254 38.827 1.00 67.25 230 TYR A C 1
ATOM 1925 O O . TYR A 1 230 ? -48.277 -4.050 38.244 1.00 67.25 230 TYR A O 1
ATOM 1933 N N . THR A 1 231 ? -50.158 -3.251 39.162 1.00 68.75 231 THR A N 1
ATOM 1934 C CA . THR A 1 231 ? -49.909 -1.847 38.812 1.00 68.75 231 THR A CA 1
ATOM 1935 C C . THR A 1 231 ? -48.667 -1.307 39.525 1.00 68.75 231 THR A C 1
ATOM 1937 O O . THR A 1 231 ? -47.821 -0.652 38.904 1.00 68.75 231 THR A O 1
ATOM 1940 N N . LYS A 1 232 ? -48.495 -1.634 40.814 1.00 74.12 232 LYS A N 1
ATOM 1941 C CA . LYS A 1 232 ? -47.278 -1.314 41.579 1.00 74.12 232 LYS A CA 1
ATOM 1942 C C . LYS A 1 232 ? -46.033 -1.963 40.984 1.00 74.12 232 LYS A C 1
ATOM 1944 O O . LYS A 1 232 ? -45.006 -1.292 40.868 1.00 74.12 232 LYS A O 1
ATOM 1949 N N . LEU A 1 233 ? -46.112 -3.237 40.599 1.00 75.56 233 LEU A N 1
ATOM 1950 C CA . LEU A 1 233 ? -44.991 -3.962 40.004 1.00 75.56 233 LEU A CA 1
ATOM 1951 C C . LEU A 1 233 ? -44.590 -3.348 38.654 1.00 75.56 233 LEU A C 1
ATOM 1953 O O . LEU A 1 233 ? -43.416 -3.043 38.448 1.00 75.56 233 LEU A O 1
ATOM 1957 N N . ASN A 1 234 ? -45.563 -3.055 37.787 1.00 73.38 234 ASN A N 1
ATOM 1958 C CA . ASN A 1 234 ? -45.320 -2.409 36.496 1.00 73.38 234 ASN A CA 1
ATOM 1959 C C . ASN A 1 234 ? -44.713 -1.015 36.654 1.00 73.38 234 ASN A C 1
ATOM 1961 O O . ASN A 1 234 ? -43.756 -0.676 35.964 1.00 73.38 234 ASN A O 1
ATOM 1965 N N . THR A 1 235 ? -45.219 -0.219 37.597 1.00 76.38 235 THR A N 1
ATOM 1966 C CA . THR A 1 235 ? -44.686 1.126 37.859 1.00 76.38 235 THR A CA 1
ATOM 1967 C C . THR A 1 235 ? -43.250 1.050 38.378 1.00 76.38 235 THR A C 1
ATOM 1969 O O . THR A 1 235 ? -42.397 1.833 37.963 1.00 76.38 235 THR A O 1
ATOM 1972 N N . LYS A 1 236 ? -42.942 0.067 39.234 1.00 81.94 236 LYS A N 1
ATOM 1973 C CA . LYS A 1 236 ? -41.578 -0.185 39.714 1.00 81.94 236 LYS A CA 1
ATOM 1974 C C . LYS A 1 236 ? -40.630 -0.553 38.568 1.00 81.94 236 LYS A C 1
ATOM 1976 O O . LYS A 1 236 ? -39.549 0.027 38.495 1.00 81.94 236 LYS A O 1
ATOM 1981 N N . VAL A 1 237 ? -41.045 -1.438 37.657 1.00 76.19 237 VAL A N 1
ATOM 1982 C CA . VAL A 1 237 ? -40.238 -1.818 36.484 1.00 76.19 237 VAL A CA 1
ATOM 1983 C C . VAL A 1 237 ? -40.039 -0.635 35.535 1.00 76.19 237 VAL A C 1
ATOM 1985 O O . VAL A 1 237 ? -38.915 -0.388 35.111 1.00 76.19 237 VAL A O 1
ATOM 1988 N N . ILE A 1 238 ? -41.079 0.162 35.266 1.00 75.75 238 ILE A N 1
ATOM 1989 C CA . ILE A 1 238 ? -40.973 1.374 34.434 1.00 75.75 238 ILE A CA 1
ATOM 1990 C C . ILE A 1 238 ? -39.968 2.366 35.034 1.00 75.75 238 ILE A C 1
ATOM 1992 O O . ILE A 1 238 ? -39.139 2.918 34.311 1.00 75.75 238 ILE A O 1
ATOM 1996 N N . ILE A 1 239 ? -39.995 2.574 36.355 1.00 79.38 239 ILE A N 1
ATOM 1997 C CA . ILE A 1 239 ? -39.037 3.449 37.047 1.00 79.38 239 ILE A CA 1
ATOM 1998 C C . ILE A 1 239 ? -37.615 2.876 36.974 1.00 79.38 239 ILE A C 1
ATOM 2000 O O . ILE A 1 239 ? -36.662 3.630 36.781 1.00 79.38 239 ILE A O 1
ATOM 2004 N N . GLU A 1 240 ? -37.448 1.566 37.143 1.00 78.44 240 GLU A N 1
ATOM 2005 C CA . GLU A 1 240 ? -36.140 0.905 37.106 1.00 78.44 240 GLU A CA 1
ATOM 2006 C C . GLU A 1 240 ? -35.521 0.934 35.701 1.00 78.44 240 GLU A C 1
ATOM 2008 O O . GLU A 1 240 ? -34.363 1.324 35.545 1.00 78.44 240 GLU A O 1
ATOM 2013 N N . VAL A 1 241 ? -36.319 0.654 34.670 1.00 77.62 241 VAL A N 1
ATOM 2014 C CA . VAL A 1 241 ? -35.933 0.783 33.259 1.00 77.62 241 VAL A CA 1
ATOM 2015 C C . VAL A 1 241 ? -35.630 2.242 32.910 1.00 77.62 241 VAL A C 1
ATOM 2017 O O . VAL A 1 241 ? -34.581 2.530 32.336 1.00 77.62 241 VAL A O 1
ATOM 2020 N N . GLY A 1 242 ? -36.484 3.186 33.319 1.00 71.56 242 GLY A N 1
ATOM 2021 C CA . GLY A 1 242 ? -36.272 4.617 33.087 1.00 71.56 242 GLY A CA 1
ATOM 2022 C C . GLY A 1 242 ? -34.994 5.150 33.742 1.00 71.56 242 GLY A C 1
ATOM 2023 O O . GLY A 1 242 ? -34.302 5.986 33.162 1.00 71.56 242 GLY A O 1
ATOM 2024 N N . LYS A 1 243 ? -34.628 4.634 34.922 1.00 80.38 243 LYS A N 1
ATOM 2025 C CA . LYS A 1 243 ? -33.365 4.970 35.596 1.00 80.38 243 LYS A CA 1
ATOM 2026 C C . LYS A 1 243 ? -32.135 4.418 34.883 1.00 80.38 243 LYS A C 1
ATOM 2028 O O . LYS A 1 243 ? -31.102 5.076 34.935 1.00 80.38 243 LYS A O 1
ATOM 2033 N N . GLU A 1 244 ? -32.210 3.241 34.266 1.00 75.81 244 GLU A N 1
ATOM 2034 C CA . GLU A 1 244 ? -31.070 2.660 33.540 1.00 75.81 244 GLU A CA 1
ATOM 2035 C C . GLU A 1 244 ? -30.913 3.216 32.117 1.00 75.81 244 GLU A C 1
ATOM 2037 O O . GLU A 1 244 ? -29.794 3.271 31.611 1.00 75.81 244 GLU A O 1
ATOM 2042 N N . ILE A 1 245 ? -31.999 3.683 31.489 1.00 71.94 245 ILE A N 1
ATOM 2043 C CA . ILE A 1 245 ? -31.958 4.350 30.176 1.00 71.94 245 ILE A CA 1
ATOM 2044 C C . ILE A 1 245 ? -31.393 5.778 30.281 1.00 71.94 245 ILE A C 1
ATOM 2046 O O . ILE A 1 245 ? -30.639 6.195 29.408 1.00 71.94 245 ILE A O 1
ATOM 2050 N N . ASN A 1 246 ? -31.715 6.517 31.350 1.00 71.31 246 ASN A N 1
ATOM 2051 C CA . ASN A 1 246 ? -31.337 7.933 31.517 1.00 71.31 246 ASN A CA 1
ATOM 2052 C C . ASN A 1 246 ? -29.988 8.158 32.238 1.00 71.31 246 ASN A C 1
ATOM 2054 O O . ASN A 1 246 ? -29.728 9.253 32.740 1.00 71.31 246 ASN A O 1
ATOM 2058 N N . LYS A 1 247 ? -29.153 7.122 32.345 1.00 63.06 247 LYS A N 1
ATOM 2059 C CA . LYS A 1 247 ? -27.885 7.105 33.097 1.00 63.06 247 LYS A CA 1
ATOM 2060 C C . LYS A 1 247 ? -26.666 7.138 32.184 1.00 63.06 247 LYS A C 1
ATOM 2062 O O . LYS A 1 247 ? -25.533 7.198 32.714 1.00 63.06 247 LYS A O 1
#

pLDDT: mean 81.29, std 11.11, range [51.16, 97.25]

Foldseek 3Di:
DVVVLVVLVVVLVVVLVPDDPADPVLVVLVVVVVVLVVVLVVQLVVLVVCCVVVVDDPVVSVVSNVVSVVVSVVVVVVSVVVSVVSQVVQADLNRSHPSRVCVQLVVLVSQLVVLLVQLLVLVPDDDPDPVVNVVSNVVSLVSLLVSQLSNLVSVLVSVVSVVPDPCDPVNSVVSSNVRSVVRSVVSVVVSVVVVLVVVLVVVLVVLVVCCVVVPQDPVNDDDPVCVVVNVVSVVVSVVVNVVSVVD

Radius of gyration: 35.66 Å; chains: 1; bounding box: 94×40×97 Å